Protein AF-A0A382YU43-F1 (afdb_monomer_lite)

pLDDT: mean 90.61, std 9.4, range [49.5, 97.94]

InterPro domains:
  IPR000565 DNA topoisomerase, type IIA, subunit B [PR01159] (33-46)
  IPR000565 DNA topoisomerase, type IIA, subunit B [PR01159] (80-98)
  IPR000565 DNA topoisomerase, type IIA, subunit B [PR01159] (149-165)
  IPR000565 DNA topoisomerase, type IIA, subunit B [PR01159] (197-211)
  IPR000565 DNA topoisomerase, type IIA, subunit B [PR01159] (211-231)
  IPR001241 DNA topoisomerase, type IIA [SM00433] (1-261)
  IPR013506 DNA topoisomerase, type IIA, subunit B, domain 2 [PF00204] (58-225)
  IPR014721 Small ribosomal subunit protein uS5 domain 2-type fold, subgroup [G3DSA:3.30.230.10] (59-228)
  IPR020568 Ribosomal protein uS5 domain 2-type superfamily [SSF54211] (58-223)
  IPR036890 Histidine kinase/HSP90-like ATPase superfamily [G3DSA:3.30.565.10] (1-58)
  IPR036890 Histidine kinase/HSP90-like ATPase superfamily [SSF55874] (1-55)

Sequence (261 aa):
RGTTIYFKPDPEIFGSTKFDTKRIRETLEARAYLHRGLKIIYRDRVKGVTDTFQFDAGIKAYLEKLVKERGFKPTHDFMFYQECEEEPRMEVALQWTDEPGEYIRSYVNGVYTRDGGTHEQGLRTGVVRAVRNYIDIHELQPRGVSLTPDDLREGLSAVLSVYHLDPQFQGQTKEKLNNPEVSSHVASSVGANLELYFNSNPTTAKAVVARAILASKARRASRDAVLQVKRKTAVSHRLNLPGKLADCESTRPAKSELFIV

Radius of gyration: 23.26 Å; chains: 1; bounding box: 50×48×73 Å

Foldseek 3Di:
DDDDDDDFDDVVVDVDRDDDPVVVVVLQQLLLLQDAQDWDWDADPVVRDIDIHHDNNHCQVVLVVVCVVVPWAFLDDDWDWDWDPPPQTKTKTKTFTPAQAAAEFEEEPSHTQQVEELLVLLQLLLQLLLLVVVCVVVVVDDPPFDFDSRLLRGRMGMYMYTYHPDWDADDPSRNYTYPNVNSNVNSVVSNVVSNVVCVVPVVRSVSSVVSSSVSRVVVVVVVVVVVVVVVVCPPDPDPDPDPPDDDDPDPDPVPDDDDDD

Organism: NCBI:txid408172

Secondary structure (DSSP, 8-state):
----------TTT-S-----HHHHHHHHHHHHHHSTT--EEEEETTTTEEEEE--TTHHHHHHHHHHHHHTPPBSSSPPEEEEE-SSSPEEEEEEEBS-SS-EEEEEETTEE-TT-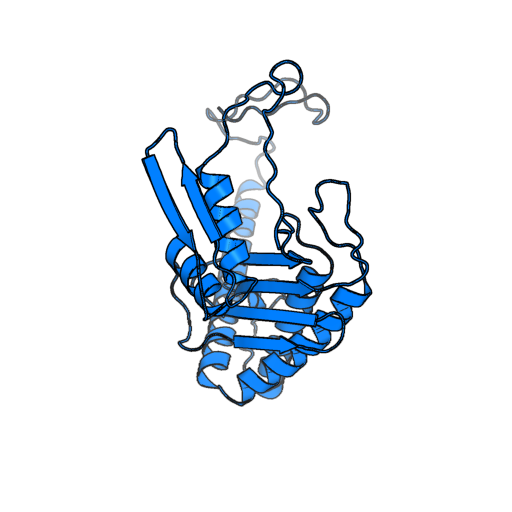BHHHHHHHHHHHHHHHHHHHHTT-PPTT----HHHHHTTEEEEEEE--SS--EETTTT-EE--HHHHHHHHHHHHHHHHHHHHH-HHHHHHHHHHHHHHHHHHHHHHHHHHHHHHHHTT-SS---TTT----S---GGG------

Structure (mmCIF, N/CA/C/O backbone):
data_AF-A0A382YU43-F1
#
_entry.id   AF-A0A382YU43-F1
#
loop_
_atom_site.group_PDB
_atom_site.id
_atom_site.type_symbol
_atom_site.label_atom_id
_atom_site.label_alt_id
_atom_site.label_comp_id
_atom_site.label_asym_id
_atom_site.label_entity_id
_atom_site.label_seq_id
_atom_site.pdbx_PDB_ins_code
_atom_site.Cartn_x
_atom_site.Cartn_y
_atom_site.Cartn_z
_atom_site.occupancy
_atom_site.B_iso_or_equiv
_atom_site.auth_seq_id
_atom_site.auth_comp_id
_atom_site.auth_asym_id
_atom_site.auth_atom_id
_atom_site.pdbx_PDB_model_num
ATOM 1 N N . ARG A 1 1 ? -3.796 -4.994 34.175 1.00 80.00 1 ARG A N 1
ATOM 2 C CA . ARG A 1 1 ? -4.455 -3.667 34.308 1.00 80.00 1 ARG A CA 1
ATOM 3 C C . ARG A 1 1 ? -4.906 -3.232 32.919 1.00 80.00 1 ARG A C 1
ATOM 5 O O . ARG A 1 1 ? -4.234 -3.596 31.966 1.00 80.00 1 ARG A O 1
ATOM 12 N N . GLY A 1 2 ? -6.024 -2.524 32.795 1.00 93.50 2 GLY A N 1
ATOM 13 C CA . GLY A 1 2 ? -6.562 -2.078 31.508 1.00 93.50 2 GLY A CA 1
ATOM 14 C C . GLY A 1 2 ? -7.563 -0.944 31.702 1.00 93.50 2 GLY A C 1
ATOM 15 O O . GLY A 1 2 ? -7.913 -0.629 32.839 1.00 93.50 2 GLY A O 1
ATOM 16 N N . THR A 1 3 ? -8.018 -0.359 30.598 1.00 96.25 3 THR A N 1
ATOM 17 C CA . THR A 1 3 ? -8.922 0.797 30.592 1.00 96.25 3 THR A CA 1
ATOM 18 C C . THR A 1 3 ? -10.157 0.467 29.770 1.00 96.25 3 THR A C 1
ATOM 20 O O . THR A 1 3 ? -10.055 -0.157 28.716 1.00 96.25 3 THR A O 1
ATOM 23 N N . THR A 1 4 ? -11.326 0.891 30.245 1.00 96.06 4 THR A N 1
ATOM 24 C CA . THR A 1 4 ? -12.580 0.807 29.490 1.00 96.06 4 THR A CA 1
ATOM 25 C C . THR A 1 4 ? -13.080 2.214 29.222 1.00 96.06 4 THR A C 1
ATOM 27 O O . THR A 1 4 ? -13.122 3.035 30.134 1.00 96.06 4 THR A O 1
ATOM 30 N N . ILE A 1 5 ? -13.452 2.486 27.973 1.00 96.81 5 ILE A N 1
ATOM 31 C CA . ILE A 1 5 ? -14.004 3.771 27.544 1.00 96.81 5 ILE A CA 1
ATOM 32 C C . ILE A 1 5 ? -15.362 3.503 26.906 1.00 96.81 5 ILE A C 1
ATOM 34 O O . ILE A 1 5 ? -15.507 2.587 26.096 1.00 96.81 5 ILE A O 1
ATOM 38 N N . TYR A 1 6 ? -16.349 4.312 27.274 1.00 96.06 6 TYR A N 1
ATOM 39 C CA . TYR A 1 6 ? -17.681 4.308 26.689 1.00 96.06 6 TYR A CA 1
ATOM 40 C C . TYR A 1 6 ? -18.057 5.737 26.307 1.00 96.06 6 TYR A C 1
ATOM 42 O O . TYR A 1 6 ? -17.819 6.663 27.080 1.00 96.06 6 TYR A O 1
ATOM 50 N N . PHE A 1 7 ? -18.647 5.914 25.127 1.00 96.31 7 PHE A N 1
ATOM 51 C CA . PHE A 1 7 ? -19.156 7.203 24.677 1.00 96.31 7 PHE A CA 1
ATOM 52 C C . PHE A 1 7 ? -20.394 7.015 23.798 1.00 96.31 7 PHE A C 1
ATOM 54 O O . PHE A 1 7 ? -20.597 5.954 23.202 1.00 96.31 7 PHE A O 1
ATOM 61 N N . LYS A 1 8 ? -21.204 8.069 23.702 1.00 94.94 8 LYS A N 1
ATOM 62 C CA . LYS A 1 8 ? -22.337 8.173 22.783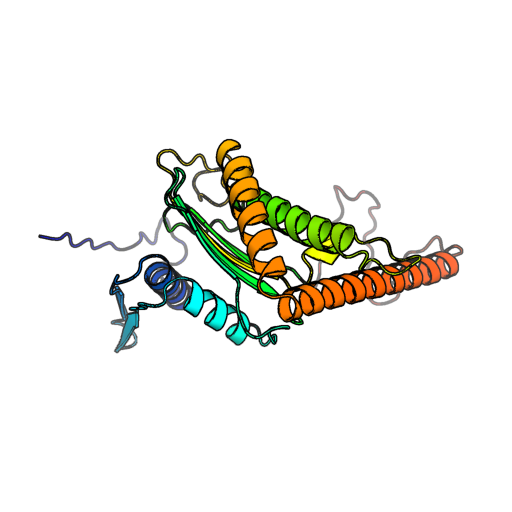 1.00 94.94 8 LYS A CA 1
ATOM 63 C C . LYS A 1 8 ? -22.169 9.467 21.976 1.00 94.94 8 LYS A C 1
ATOM 65 O O . LYS A 1 8 ? -21.960 10.502 22.603 1.00 94.94 8 LYS A O 1
ATOM 70 N N . PRO A 1 9 ? -22.212 9.426 20.632 1.00 95.19 9 PRO A N 1
ATOM 71 C CA . PRO A 1 9 ? -22.089 10.631 19.817 1.00 95.19 9 PRO A CA 1
ATOM 72 C C . PRO A 1 9 ? -23.297 11.555 20.020 1.00 95.19 9 PRO A C 1
ATOM 74 O O . PRO A 1 9 ? -24.425 11.081 20.179 1.00 95.19 9 PRO A O 1
ATOM 77 N N . ASP A 1 10 ? -23.039 12.861 20.006 1.00 95.75 10 ASP A N 1
ATOM 78 C CA . ASP A 1 10 ? -24.044 13.910 20.172 1.00 95.75 10 ASP A CA 1
ATOM 79 C C . ASP A 1 10 ? -24.840 14.126 18.864 1.00 95.75 10 ASP A C 1
ATOM 81 O O . ASP A 1 10 ? -24.233 14.466 17.844 1.00 95.75 10 ASP A O 1
ATOM 85 N N . PRO A 1 11 ? -26.171 13.917 18.848 1.00 94.88 11 PRO A N 1
ATOM 86 C CA . PRO A 1 11 ? -26.989 14.110 17.652 1.00 94.88 11 PRO A CA 1
ATOM 87 C C . PRO A 1 11 ? -27.114 15.573 17.201 1.00 94.88 11 PRO A C 1
ATOM 89 O O . PRO A 1 11 ? -27.496 15.800 16.056 1.00 94.88 11 PRO A O 1
ATOM 92 N N . GLU A 1 12 ? -26.809 16.556 18.053 1.00 95.69 12 GLU A N 1
ATOM 93 C CA . GLU A 1 12 ? -26.817 17.974 17.663 1.00 95.69 12 GLU A CA 1
ATOM 94 C C . GLU A 1 12 ? -25.582 18.33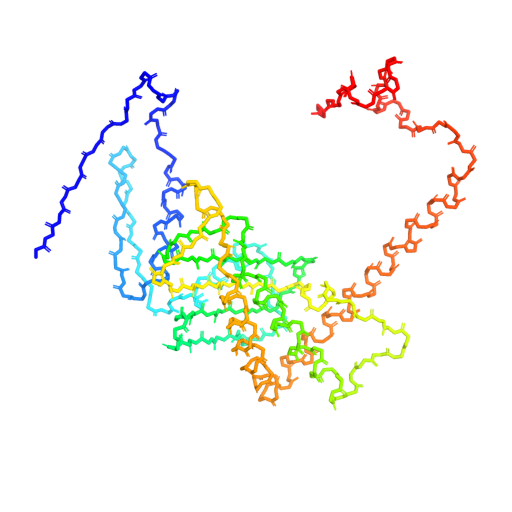2 16.828 1.00 95.69 12 GLU A C 1
ATOM 96 O O . GLU A 1 12 ? -25.648 19.169 15.930 1.00 95.69 12 GLU A O 1
ATOM 101 N N . ILE A 1 13 ? -24.459 17.654 17.085 1.00 95.44 13 ILE A N 1
ATOM 102 C CA . ILE A 1 13 ? -23.196 17.846 16.360 1.00 95.44 13 ILE A CA 1
ATOM 103 C C . ILE A 1 13 ? -23.138 16.948 15.117 1.00 95.44 13 ILE A C 1
ATOM 105 O O . ILE A 1 13 ? -22.680 17.371 14.054 1.00 95.44 13 ILE A O 1
ATOM 109 N N . PHE A 1 14 ? -23.572 15.690 15.237 1.00 93.50 14 PHE A N 1
ATOM 110 C CA . PHE A 1 14 ? -23.481 14.695 14.170 1.00 93.50 14 PHE A CA 1
ATOM 111 C C . PHE A 1 14 ? -24.837 14.458 13.501 1.00 93.50 14 PHE A C 1
ATOM 113 O O . PHE A 1 14 ? -25.750 13.919 14.119 1.00 93.50 14 PHE A O 1
ATOM 120 N N . GLY A 1 15 ? -24.931 14.716 12.190 1.00 88.94 15 GLY A N 1
ATOM 121 C CA . GLY A 1 15 ? -26.162 14.462 11.422 1.00 88.94 15 GLY A CA 1
ATOM 122 C C . GLY A 1 15 ? -26.630 12.997 11.430 1.00 88.94 15 GLY A C 1
ATOM 123 O O . GLY A 1 15 ? -27.820 12.721 11.309 1.00 88.94 15 GLY A O 1
ATOM 124 N N . SER A 1 16 ? -25.713 12.039 11.612 1.00 90.12 16 SER A N 1
ATOM 125 C CA . SER A 1 16 ? -26.049 10.642 11.891 1.00 90.12 16 SER A CA 1
ATOM 126 C C . SER A 1 16 ? -25.194 10.101 13.028 1.00 90.12 16 SER A C 1
ATOM 128 O O . SER A 1 16 ? -23.970 10.191 12.998 1.00 90.12 16 SER A O 1
ATOM 130 N N . THR A 1 17 ? -25.842 9.473 14.005 1.00 91.81 17 THR A N 1
ATOM 131 C CA . THR A 1 17 ? -25.193 8.784 15.132 1.00 91.81 17 THR A CA 1
ATOM 132 C C . THR A 1 17 ? -25.018 7.283 14.884 1.00 91.81 17 THR A C 1
ATOM 134 O O . THR A 1 17 ? -24.568 6.548 15.765 1.00 91.81 17 THR A O 1
ATOM 137 N N . LYS A 1 18 ? -25.372 6.800 13.683 1.00 91.31 18 LYS A N 1
ATOM 138 C CA . LYS A 1 18 ? -25.191 5.399 13.294 1.00 91.31 18 LYS A CA 1
ATOM 139 C C . LYS A 1 18 ? -23.737 5.149 12.915 1.00 91.31 18 LYS A C 1
ATOM 141 O O . LYS A 1 18 ? -23.198 5.774 12.008 1.00 91.31 18 LYS A O 1
ATOM 146 N N . PHE A 1 19 ? -23.122 4.183 13.584 1.00 92.44 19 PHE A N 1
ATOM 147 C CA . PHE A 1 19 ? -21.768 3.753 13.267 1.00 92.44 19 PHE A CA 1
ATOM 148 C C . PHE A 1 19 ? -21.729 2.901 11.996 1.00 92.44 19 PHE A C 1
ATOM 150 O O . PHE A 1 19 ? -22.512 1.961 11.837 1.00 92.44 19 PHE A O 1
ATOM 157 N N . ASP A 1 20 ? -20.760 3.177 11.125 1.00 92.44 20 ASP A N 1
ATOM 158 C CA . ASP A 1 20 ? -20.450 2.309 9.992 1.00 92.44 20 ASP A CA 1
ATOM 159 C C . ASP A 1 20 ? -19.707 1.056 10.480 1.00 92.44 20 ASP A C 1
ATOM 161 O O . ASP A 1 20 ? -18.488 1.044 10.680 1.00 92.44 20 ASP A O 1
ATOM 165 N N . THR A 1 21 ? -20.468 -0.023 10.673 1.00 92.81 21 THR A N 1
ATOM 166 C CA . THR A 1 21 ? -19.932 -1.305 11.145 1.00 92.81 21 THR A CA 1
ATOM 167 C C . THR A 1 21 ? -18.894 -1.900 10.197 1.00 92.81 21 THR A C 1
ATOM 169 O O . THR A 1 21 ? -17.971 -2.566 10.662 1.00 92.81 21 THR A O 1
ATOM 172 N N . LYS A 1 22 ? -19.004 -1.647 8.884 1.00 92.44 22 LYS A N 1
ATOM 173 C CA . LYS A 1 22 ? -18.060 -2.177 7.895 1.00 92.44 22 LYS A CA 1
ATOM 174 C C . LYS A 1 22 ? -16.710 -1.483 8.058 1.00 92.44 22 LYS A C 1
ATOM 176 O O . LYS A 1 22 ? -15.709 -2.158 8.283 1.00 92.44 22 LYS A O 1
ATOM 181 N N . ARG A 1 23 ? -16.707 -0.147 8.082 1.00 91.94 23 ARG A N 1
ATOM 182 C CA . ARG A 1 23 ? -15.483 0.648 8.273 1.00 91.94 23 ARG A CA 1
ATOM 183 C C . ARG A 1 23 ? -14.785 0.344 9.598 1.00 91.94 23 ARG A C 1
ATOM 185 O O . ARG A 1 23 ? -13.555 0.272 9.643 1.00 91.94 23 ARG A O 1
ATOM 192 N N . ILE A 1 24 ? -15.549 0.153 10.678 1.00 94.12 24 ILE A N 1
ATOM 193 C CA . ILE A 1 24 ? -14.980 -0.217 11.982 1.00 94.12 24 ILE A CA 1
ATOM 194 C C . ILE A 1 24 ? -14.289 -1.577 11.890 1.00 94.12 24 ILE A C 1
ATOM 196 O O . ILE A 1 24 ? -13.133 -1.688 12.289 1.00 94.12 24 ILE A O 1
ATOM 200 N N . ARG A 1 25 ? -14.963 -2.593 11.339 1.00 94.38 25 ARG A N 1
ATOM 201 C CA . ARG A 1 25 ? -14.399 -3.942 11.196 1.00 94.38 25 ARG A CA 1
ATOM 202 C C . ARG A 1 25 ? -13.130 -3.938 10.354 1.00 94.38 25 ARG A C 1
ATOM 204 O O . ARG A 1 25 ? -12.129 -4.471 10.809 1.00 94.38 25 ARG A O 1
ATOM 211 N N . GLU A 1 26 ? -13.145 -3.271 9.202 1.00 92.94 26 GLU A N 1
ATOM 212 C CA . GLU A 1 26 ? -11.972 -3.141 8.326 1.00 92.94 26 GLU A CA 1
ATOM 213 C C . GLU A 1 26 ? -10.793 -2.467 9.046 1.00 92.94 26 GLU A C 1
ATOM 215 O O . GLU A 1 26 ? -9.655 -2.918 8.943 1.00 92.94 26 GLU A O 1
ATOM 220 N N . THR A 1 27 ? -11.059 -1.418 9.834 1.00 93.25 27 THR A N 1
ATOM 221 C CA . THR A 1 27 ? -10.013 -0.714 10.596 1.00 93.25 27 THR A CA 1
ATOM 222 C C . THR A 1 27 ? -9.435 -1.588 11.712 1.00 93.25 27 THR A C 1
ATOM 224 O O . THR A 1 27 ? -8.224 -1.592 11.933 1.00 93.25 27 THR A O 1
ATOM 227 N N . LEU A 1 28 ? -10.287 -2.318 12.437 1.00 95.06 28 LEU A N 1
ATOM 228 C CA . LEU A 1 28 ? -9.859 -3.226 13.502 1.00 95.06 28 LEU A CA 1
ATOM 229 C C . LEU A 1 28 ? -9.072 -4.411 12.941 1.00 95.06 28 LEU A C 1
ATOM 231 O O . LEU A 1 28 ? -8.026 -4.756 13.481 1.00 95.06 28 LEU A O 1
ATOM 235 N N . GLU A 1 29 ? -9.538 -4.991 11.841 1.00 94.69 29 GLU A N 1
ATOM 236 C CA . GLU A 1 29 ? -8.862 -6.088 11.160 1.00 94.69 29 GLU A CA 1
ATOM 237 C C . GLU A 1 29 ? -7.475 -5.660 10.657 1.00 94.69 29 GLU A C 1
ATOM 239 O O . GLU A 1 29 ? -6.484 -6.320 10.966 1.00 94.69 29 GLU A O 1
ATOM 244 N N . ALA A 1 30 ? -7.376 -4.512 9.974 1.00 93.62 30 ALA A N 1
ATOM 245 C CA . ALA A 1 30 ? -6.095 -3.966 9.523 1.00 93.62 30 ALA A CA 1
ATOM 246 C C . ALA A 1 30 ? -5.112 -3.773 10.690 1.00 93.62 30 ALA A C 1
ATOM 248 O O . ALA A 1 30 ? -3.947 -4.148 10.588 1.00 93.62 30 ALA A O 1
ATOM 249 N N . ARG A 1 31 ? -5.574 -3.255 11.837 1.00 94.38 31 ARG A N 1
ATOM 250 C CA . ARG A 1 31 ? -4.732 -3.104 13.038 1.00 94.38 31 ARG A CA 1
ATOM 251 C C . ARG A 1 31 ? -4.245 -4.437 13.601 1.00 94.38 31 ARG A C 1
ATOM 253 O O . ARG A 1 31 ? -3.112 -4.499 14.064 1.00 94.38 31 ARG A O 1
ATOM 260 N N . ALA A 1 32 ? -5.067 -5.484 13.560 1.00 94.75 32 ALA A N 1
ATOM 261 C CA . ALA A 1 32 ? -4.645 -6.814 13.995 1.00 94.75 32 ALA A CA 1
ATOM 262 C C . ALA A 1 32 ? -3.542 -7.390 13.087 1.00 94.75 32 ALA A C 1
ATOM 264 O O . ALA A 1 32 ? -2.646 -8.062 13.583 1.00 94.75 32 ALA A O 1
ATOM 265 N N . TYR A 1 33 ? -3.559 -7.085 11.783 1.00 94.94 33 TYR A N 1
ATOM 266 C CA . TYR A 1 33 ? -2.467 -7.452 10.874 1.00 94.94 33 TYR A CA 1
ATOM 267 C C . TYR A 1 33 ? -1.182 -6.640 11.106 1.00 94.94 33 TYR A C 1
ATOM 269 O O . TYR A 1 33 ? -0.089 -7.189 11.003 1.00 94.94 33 TYR A O 1
ATOM 277 N N . LEU A 1 34 ? -1.298 -5.344 11.415 1.00 93.38 34 LEU A N 1
ATOM 278 C CA . LEU A 1 34 ? -0.149 -4.450 11.646 1.00 93.38 34 LEU A CA 1
ATOM 279 C C . LEU A 1 34 ? 0.567 -4.702 12.981 1.00 93.38 34 LEU A C 1
ATOM 281 O O . LEU A 1 34 ? 1.687 -4.238 13.181 1.00 93.38 34 LEU A O 1
ATOM 285 N N . HIS A 1 35 ? -0.084 -5.389 13.919 1.00 91.12 35 HIS A N 1
ATOM 286 C CA . HIS A 1 35 ? 0.456 -5.674 15.244 1.00 91.12 35 HIS A CA 1
ATOM 287 C C . HIS A 1 35 ? 0.368 -7.173 15.525 1.00 91.12 35 HIS A C 1
ATOM 289 O O . HIS A 1 35 ? -0.625 -7.659 16.067 1.00 91.12 35 HIS A O 1
ATOM 295 N N . ARG A 1 36 ? 1.424 -7.911 15.164 1.00 88.75 36 ARG A N 1
ATOM 296 C CA . ARG A 1 36 ? 1.500 -9.366 15.370 1.00 88.75 36 ARG A CA 1
ATOM 297 C C . ARG A 1 36 ? 1.199 -9.734 16.824 1.00 88.75 36 ARG A C 1
ATOM 299 O O . ARG A 1 36 ? 1.731 -9.125 17.751 1.00 88.75 36 ARG A O 1
ATOM 306 N N . GLY A 1 37 ? 0.330 -10.725 17.015 1.00 86.81 37 GLY A N 1
ATOM 307 C CA . GLY A 1 37 ? -0.111 -11.184 18.335 1.00 86.81 37 GLY A CA 1
ATOM 308 C C . GLY A 1 37 ? -1.198 -10.327 19.001 1.00 86.81 37 GLY A C 1
ATOM 309 O O . GLY A 1 37 ? -1.713 -10.716 20.052 1.00 86.81 37 GLY A O 1
ATOM 310 N N . LEU A 1 38 ? -1.607 -9.196 18.411 1.00 92.75 38 LEU A N 1
ATOM 311 C CA . LEU A 1 38 ? -2.720 -8.402 18.930 1.00 92.75 38 LEU A CA 1
ATOM 312 C C . LEU A 1 38 ? -4.055 -9.091 18.625 1.00 92.75 38 LEU A C 1
ATOM 314 O O . LEU A 1 38 ? -4.461 -9.226 17.472 1.00 92.75 38 LEU A O 1
ATOM 318 N N . LYS A 1 39 ? -4.776 -9.473 19.681 1.00 95.31 39 LYS A N 1
ATOM 319 C CA . LYS A 1 39 ? -6.143 -9.987 19.581 1.00 95.31 39 LYS A CA 1
ATOM 320 C C . LYS A 1 39 ? -7.153 -8.858 19.753 1.00 95.31 39 LYS A C 1
ATOM 322 O O . LYS A 1 39 ? -7.252 -8.267 20.829 1.00 95.31 39 LYS A O 1
ATOM 327 N N . ILE A 1 40 ? -7.954 -8.608 18.722 1.00 96.12 40 ILE A N 1
ATOM 328 C CA . ILE A 1 40 ? -9.035 -7.619 18.745 1.00 96.12 40 ILE A CA 1
ATOM 329 C C . ILE A 1 40 ? -10.376 -8.340 18.644 1.00 96.12 40 ILE A C 1
ATOM 331 O O . ILE A 1 40 ? -10.591 -9.140 17.739 1.00 96.12 40 ILE A O 1
ATOM 335 N N . ILE A 1 41 ? -11.296 -8.041 19.562 1.00 96.81 41 ILE A N 1
ATOM 336 C CA . ILE A 1 41 ? -12.653 -8.599 19.556 1.00 96.81 41 ILE A CA 1
ATOM 337 C C . ILE A 1 41 ? -13.638 -7.471 19.250 1.00 96.81 41 ILE A C 1
ATOM 339 O O . ILE A 1 41 ? -13.796 -6.546 20.049 1.00 96.81 41 ILE A O 1
ATOM 343 N N . TYR A 1 42 ? -14.316 -7.558 18.110 1.00 96.69 42 TYR A N 1
ATOM 344 C CA . TYR A 1 42 ? -15.418 -6.672 17.746 1.00 96.69 42 TYR A CA 1
ATOM 345 C C . TYR A 1 42 ? -16.747 -7.323 18.136 1.00 96.69 42 TYR A C 1
ATOM 347 O O . TYR A 1 42 ? -16.982 -8.488 17.827 1.00 96.69 42 TYR A O 1
ATOM 355 N N . ARG A 1 43 ? -17.620 -6.583 18.828 1.00 96.25 43 ARG A N 1
ATOM 356 C CA . ARG A 1 43 ? -18.959 -7.051 19.223 1.00 96.25 43 ARG A CA 1
ATOM 357 C C . ARG A 1 43 ? -20.011 -6.025 18.827 1.00 96.25 43 ARG A C 1
ATOM 359 O O . ARG A 1 43 ? -20.111 -4.973 19.460 1.00 96.25 43 ARG A O 1
ATOM 366 N N . ASP A 1 44 ? -20.820 -6.356 17.829 1.00 94.62 44 ASP A N 1
ATOM 367 C CA . ASP A 1 44 ? -22.027 -5.612 17.479 1.00 94.62 44 ASP A CA 1
ATOM 368 C C . ASP A 1 44 ? -23.217 -6.185 18.259 1.00 94.62 44 ASP A C 1
ATOM 370 O O . ASP A 1 44 ? -23.755 -7.243 17.931 1.00 94.62 44 ASP A O 1
ATOM 374 N N . ARG A 1 45 ? -23.639 -5.471 19.308 1.00 92.12 45 ARG A N 1
ATOM 375 C CA . ARG A 1 45 ? -24.777 -5.882 20.147 1.00 92.12 45 ARG A CA 1
ATOM 376 C C . ARG A 1 45 ? -26.131 -5.719 19.454 1.00 92.12 45 ARG A C 1
ATOM 378 O O . ARG A 1 45 ? -27.080 -6.363 19.879 1.00 92.12 45 ARG A O 1
ATOM 385 N N . VAL A 1 46 ? -26.229 -4.878 18.423 1.00 89.62 46 VAL A N 1
ATOM 386 C CA . VAL A 1 46 ? -27.486 -4.641 17.696 1.00 89.62 46 VAL A CA 1
ATOM 387 C C . VAL A 1 46 ? -27.763 -5.802 16.749 1.00 89.62 46 VAL A C 1
ATOM 389 O O . VAL A 1 46 ? -28.891 -6.275 16.668 1.00 89.62 46 VAL A O 1
ATOM 392 N N . LYS A 1 47 ? -26.725 -6.282 16.055 1.00 90.50 47 LYS A N 1
ATOM 393 C CA . LYS A 1 47 ? -26.830 -7.419 15.125 1.00 90.50 47 LYS A CA 1
ATOM 394 C C . LYS A 1 47 ? -26.536 -8.776 15.770 1.00 90.50 47 LYS A C 1
ATOM 396 O O . LYS A 1 47 ? -26.716 -9.797 15.119 1.00 90.50 47 LYS A O 1
ATOM 401 N N . GLY A 1 48 ? -26.043 -8.796 17.011 1.00 92.31 48 GLY A N 1
ATOM 402 C CA . GLY A 1 48 ? -25.614 -10.021 17.691 1.00 92.31 48 GLY A CA 1
ATOM 403 C C . GLY A 1 48 ? -24.356 -10.655 17.085 1.00 92.31 48 GLY A C 1
ATOM 404 O O . GLY A 1 48 ? -24.122 -11.846 17.267 1.00 92.31 48 GLY A O 1
ATOM 405 N N . VAL A 1 49 ? -23.547 -9.881 16.356 1.00 93.62 49 VAL A N 1
ATOM 406 C CA . VAL A 1 49 ? -22.361 -10.378 15.644 1.00 93.62 49 VAL A CA 1
ATOM 407 C C . VAL A 1 49 ? -21.112 -10.154 16.491 1.00 93.62 49 VAL A C 1
ATOM 409 O O . VAL A 1 49 ? -20.909 -9.075 17.048 1.00 93.62 49 VAL A O 1
ATOM 412 N N . THR A 1 50 ? -20.262 -11.175 16.585 1.00 95.62 50 THR A N 1
ATOM 413 C CA . THR A 1 50 ? -18.951 -11.090 17.239 1.00 95.62 50 THR A CA 1
ATOM 414 C C . THR A 1 50 ? -17.873 -11.594 16.297 1.00 95.62 50 THR A C 1
ATOM 416 O O . THR A 1 50 ? -17.964 -12.714 15.807 1.00 95.62 50 THR A O 1
ATOM 419 N N . ASP A 1 51 ? -16.828 -10.795 16.111 1.00 95.25 51 ASP A N 1
ATOM 420 C CA . ASP A 1 51 ? -15.663 -11.144 15.305 1.00 95.25 51 ASP A CA 1
ATOM 421 C C . ASP A 1 51 ? -14.405 -11.058 16.154 1.00 95.25 51 ASP A C 1
ATOM 423 O O . ASP A 1 51 ? -14.269 -10.190 17.019 1.00 95.25 51 ASP A O 1
ATOM 427 N N . THR A 1 52 ? -13.478 -11.973 15.906 1.00 96.50 52 THR A N 1
ATOM 428 C CA . THR A 1 52 ? -12.170 -11.990 16.555 1.00 96.50 52 THR A CA 1
ATOM 429 C C . THR A 1 52 ? -11.105 -11.914 15.475 1.00 96.50 52 THR A C 1
ATOM 431 O O . THR A 1 52 ? -11.057 -12.770 14.599 1.00 96.50 52 THR A O 1
ATOM 434 N N . PHE A 1 53 ? -10.260 -10.893 15.556 1.00 95.75 53 PHE A N 1
ATOM 435 C CA . PHE A 1 53 ? -9.133 -10.672 14.660 1.00 95.75 53 PHE A CA 1
ATOM 436 C C . PHE A 1 53 ? -7.838 -10.948 15.422 1.00 95.75 53 PHE A C 1
ATOM 438 O O . PHE A 1 53 ? -7.587 -10.329 16.459 1.00 95.75 53 PHE A O 1
ATOM 445 N N . GLN A 1 54 ? -7.044 -11.892 14.928 1.00 94.38 54 GLN A N 1
ATOM 446 C CA . GLN A 1 54 ? -5.718 -12.219 15.442 1.00 94.38 54 GLN A CA 1
ATOM 447 C C . GLN A 1 54 ? -4.932 -12.869 14.305 1.00 94.38 54 GLN A C 1
ATOM 449 O O . GLN A 1 54 ? -5.364 -13.890 13.771 1.00 94.38 54 GLN A O 1
ATOM 454 N N . PHE A 1 55 ? -3.809 -12.264 13.922 1.00 93.12 55 PHE A N 1
ATOM 455 C CA . PHE A 1 55 ? -3.035 -12.699 12.763 1.00 93.12 55 PHE A CA 1
ATOM 456 C C . PHE A 1 55 ? -1.543 -12.737 13.095 1.00 93.12 55 PHE A C 1
ATOM 458 O O . PHE A 1 55 ? -0.911 -11.701 13.297 1.00 93.12 55 PHE A O 1
ATOM 465 N N . ASP A 1 56 ? -0.971 -13.939 13.125 1.00 90.31 56 ASP A N 1
ATOM 466 C CA . ASP A 1 56 ? 0.441 -14.131 13.484 1.00 90.31 56 ASP A CA 1
ATOM 467 C C . ASP A 1 56 ? 1.384 -13.855 12.302 1.00 90.31 56 ASP A C 1
ATOM 469 O O . ASP A 1 56 ? 2.504 -13.385 12.486 1.00 90.31 56 ASP A O 1
ATOM 473 N N . ALA A 1 57 ? 0.905 -14.064 11.071 1.00 90.56 57 ALA A N 1
ATOM 474 C CA . ALA A 1 57 ? 1.654 -13.804 9.838 1.00 90.56 57 ALA A CA 1
ATOM 475 C C . ALA A 1 57 ? 1.785 -12.304 9.483 1.00 90.56 57 ALA A C 1
ATOM 477 O O . ALA A 1 57 ? 2.455 -11.957 8.507 1.00 90.56 57 ALA A O 1
ATOM 478 N N . GLY A 1 58 ? 1.161 -11.412 10.263 1.00 93.12 58 GLY A N 1
ATOM 479 C CA . GLY A 1 58 ? 1.277 -9.960 10.120 1.00 93.12 58 GLY A CA 1
ATOM 480 C C . GLY A 1 58 ? 0.887 -9.433 8.735 1.00 93.12 58 GLY A C 1
ATOM 481 O O . GLY A 1 58 ? -0.048 -9.928 8.099 1.00 93.12 58 GLY A O 1
ATOM 482 N N . ILE A 1 59 ? 1.628 -8.441 8.235 1.00 94.94 59 ILE A N 1
ATOM 483 C CA . ILE A 1 59 ? 1.291 -7.761 6.976 1.00 94.94 59 ILE A CA 1
ATOM 484 C C . ILE A 1 59 ? 1.422 -8.645 5.724 1.00 94.94 59 ILE A C 1
ATOM 486 O O . ILE A 1 59 ? 0.848 -8.299 4.694 1.00 94.94 59 ILE A O 1
ATOM 490 N N . LYS A 1 60 ? 2.119 -9.791 5.797 1.00 94.50 60 LYS A N 1
ATOM 491 C CA . LYS A 1 60 ? 2.193 -10.761 4.687 1.00 94.50 60 LYS A CA 1
ATOM 492 C C . LYS A 1 60 ? 0.808 -11.313 4.357 1.00 94.50 60 LYS A C 1
ATOM 494 O O . LYS A 1 60 ? 0.330 -11.168 3.236 1.00 94.50 60 LYS A O 1
ATOM 499 N N . ALA A 1 61 ? 0.128 -11.850 5.372 1.00 94.31 61 ALA A N 1
ATOM 500 C CA . ALA A 1 61 ? -1.241 -12.344 5.234 1.00 94.31 61 ALA A CA 1
ATOM 501 C C . ALA A 1 61 ? -2.218 -11.215 4.878 1.00 94.31 61 ALA A C 1
ATOM 503 O O . ALA A 1 61 ? -3.198 -11.436 4.165 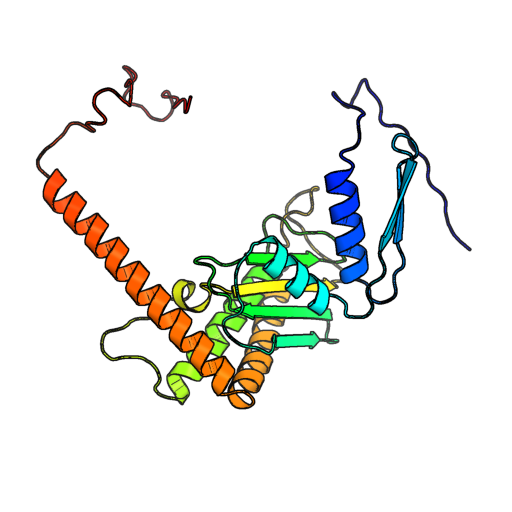1.00 94.31 61 ALA A O 1
ATOM 504 N N . TYR A 1 62 ? -1.934 -9.986 5.322 1.00 95.88 62 TYR A N 1
ATOM 505 C CA . TYR A 1 62 ? -2.747 -8.842 4.933 1.00 95.88 62 TYR A CA 1
ATOM 506 C C . TYR A 1 62 ? -2.641 -8.540 3.437 1.00 95.88 62 TYR A C 1
ATOM 508 O O . TYR A 1 62 ? -3.664 -8.340 2.785 1.00 95.88 62 TYR A O 1
ATOM 516 N N . LEU A 1 63 ? -1.428 -8.545 2.877 1.00 96.00 63 LEU A N 1
ATOM 517 C CA . LEU A 1 63 ? -1.227 -8.347 1.444 1.00 96.00 63 LEU A CA 1
ATOM 518 C C . LEU A 1 63 ? -1.925 -9.443 0.628 1.00 96.00 63 LEU A C 1
ATOM 520 O O . LEU A 1 63 ? -2.638 -9.118 -0.318 1.00 96.00 63 LEU A O 1
ATOM 524 N N . GLU A 1 64 ? -1.796 -10.714 1.020 1.00 94.25 64 GLU A N 1
ATOM 525 C CA . GLU A 1 64 ? -2.486 -11.835 0.357 1.00 94.25 64 GLU A CA 1
ATOM 526 C C . GLU A 1 64 ? -4.004 -11.643 0.340 1.00 94.25 64 GLU A C 1
ATOM 528 O O . GLU A 1 64 ? -4.650 -11.804 -0.700 1.00 94.25 64 GLU A O 1
ATOM 533 N N . LYS A 1 65 ? -4.578 -11.251 1.485 1.00 94.38 65 LYS A N 1
ATOM 534 C CA . LYS A 1 65 ? -6.003 -10.934 1.599 1.00 94.38 65 LYS A CA 1
ATOM 535 C C . LYS A 1 65 ? -6.388 -9.808 0.642 1.00 94.38 65 LYS A C 1
ATOM 537 O O . LYS A 1 65 ? -7.349 -9.961 -0.107 1.00 94.38 65 LYS A O 1
ATOM 542 N N . LEU A 1 66 ? -5.640 -8.705 0.650 1.00 94.06 66 LEU A N 1
ATOM 543 C CA . LEU A 1 66 ? -5.920 -7.536 -0.185 1.00 94.06 66 LEU A CA 1
ATOM 544 C C . LEU A 1 66 ? -5.838 -7.865 -1.680 1.00 94.06 66 LEU A C 1
ATOM 546 O O . LEU A 1 66 ? -6.703 -7.442 -2.441 1.00 94.06 66 LEU A O 1
ATOM 550 N N . VAL A 1 67 ? -4.839 -8.639 -2.106 1.00 93.88 67 VAL A N 1
ATOM 551 C CA . VAL A 1 67 ? -4.715 -9.087 -3.502 1.00 93.88 67 VAL A CA 1
ATOM 552 C C . VAL A 1 67 ? -5.907 -9.968 -3.887 1.00 93.88 67 VAL A C 1
ATOM 554 O O . VAL A 1 67 ? -6.537 -9.742 -4.922 1.00 93.88 67 VAL A O 1
ATOM 557 N N . LYS A 1 68 ? -6.288 -10.912 -3.016 1.00 93.19 68 LYS A N 1
ATOM 558 C CA . LYS A 1 68 ? -7.433 -11.806 -3.236 1.00 93.19 68 LYS A CA 1
ATOM 559 C C . LYS A 1 68 ? -8.767 -11.060 -3.306 1.00 93.19 68 LYS A C 1
ATOM 561 O O . LYS A 1 68 ? -9.567 -11.346 -4.192 1.00 93.19 68 LYS A O 1
ATOM 566 N N . GLU A 1 69 ? -9.010 -10.106 -2.407 1.00 93.19 69 GLU A N 1
ATOM 567 C CA . GLU A 1 69 ? -10.223 -9.272 -2.396 1.00 93.19 69 GLU A CA 1
ATOM 568 C C . GLU A 1 69 ? -10.372 -8.451 -3.679 1.00 93.19 69 GLU A C 1
ATOM 570 O O . GLU A 1 69 ? -11.489 -8.164 -4.107 1.00 93.19 69 GLU A O 1
ATOM 575 N N . ARG A 1 70 ? -9.251 -8.096 -4.311 1.00 92.44 70 ARG A N 1
ATOM 576 C CA . ARG A 1 70 ? -9.239 -7.324 -5.556 1.00 92.44 70 ARG A CA 1
ATOM 577 C C . ARG A 1 70 ? -9.322 -8.189 -6.812 1.00 92.44 70 ARG A C 1
ATOM 579 O O . ARG A 1 70 ? -9.553 -7.649 -7.887 1.00 92.44 70 ARG A O 1
ATOM 586 N N . GLY A 1 71 ? -9.206 -9.511 -6.678 1.00 92.56 71 GLY A N 1
ATOM 587 C CA . GLY A 1 71 ? -9.423 -10.466 -7.767 1.00 92.56 71 GLY A CA 1
ATOM 588 C C . GLY A 1 71 ? -8.283 -10.554 -8.785 1.00 92.56 71 GLY A C 1
ATOM 589 O O . GLY A 1 71 ? -8.477 -11.143 -9.847 1.00 92.56 71 GLY A O 1
ATOM 590 N N . PHE A 1 72 ? -7.114 -9.996 -8.468 1.00 92.75 72 PHE A N 1
ATOM 591 C CA . PHE A 1 72 ? -5.920 -10.048 -9.314 1.00 92.75 72 PHE A CA 1
ATOM 592 C C . PHE A 1 72 ? -5.015 -11.214 -8.914 1.00 92.75 72 PHE A C 1
ATOM 594 O O . PHE A 1 72 ? -5.014 -11.662 -7.764 1.00 92.75 72 PHE A O 1
ATOM 601 N N . LYS A 1 73 ? -4.247 -11.728 -9.873 1.00 92.56 73 LYS A N 1
ATOM 602 C CA . LYS A 1 73 ? -3.333 -12.854 -9.665 1.00 92.56 73 LYS A CA 1
ATOM 603 C C . LYS A 1 73 ? -1.900 -12.356 -9.509 1.00 92.56 73 LYS A C 1
ATOM 605 O O . LYS A 1 73 ? -1.457 -11.537 -10.318 1.00 92.56 73 LYS A O 1
ATOM 610 N N . PRO A 1 74 ? -1.142 -12.866 -8.525 1.00 94.31 74 PRO A N 1
ATOM 611 C CA . PRO A 1 74 ? 0.294 -12.652 -8.479 1.00 94.31 74 PRO A CA 1
ATOM 612 C C . PRO A 1 74 ? 0.987 -13.116 -9.762 1.00 94.31 74 PRO A C 1
ATOM 614 O O . PRO A 1 74 ? 0.640 -14.143 -10.341 1.00 94.31 74 PRO A O 1
ATOM 617 N N . THR A 1 75 ? 1.993 -12.360 -10.191 1.00 92.44 75 THR A N 1
ATOM 618 C CA . THR A 1 75 ? 2.837 -12.696 -11.354 1.00 92.44 75 THR A CA 1
ATOM 619 C C . THR A 1 75 ? 3.928 -13.714 -11.023 1.00 92.44 75 THR A C 1
ATOM 621 O O . THR A 1 75 ? 4.555 -14.258 -11.929 1.00 92.44 75 THR A O 1
ATOM 624 N N . HIS A 1 76 ? 4.178 -13.942 -9.735 1.00 92.25 76 HIS A N 1
ATOM 625 C CA . HIS A 1 76 ? 5.219 -14.808 -9.198 1.00 92.25 76 HIS A CA 1
ATOM 626 C C . HIS A 1 76 ? 4.830 -15.288 -7.793 1.00 92.25 76 HIS A C 1
ATOM 628 O O . HIS A 1 76 ? 4.058 -14.618 -7.102 1.00 92.25 76 HIS A O 1
ATOM 634 N N . ASP A 1 77 ? 5.391 -16.420 -7.368 1.00 86.06 77 ASP A N 1
ATOM 635 C CA . ASP A 1 77 ? 4.920 -17.155 -6.186 1.00 86.06 77 ASP A CA 1
ATOM 636 C C . ASP A 1 77 ? 5.264 -16.470 -4.856 1.00 86.06 77 ASP A C 1
ATOM 638 O O . ASP A 1 77 ? 4.421 -16.371 -3.966 1.00 86.06 77 ASP A O 1
ATOM 642 N N . PHE A 1 78 ? 6.494 -15.971 -4.713 1.00 88.75 78 PHE A N 1
ATOM 643 C CA . PHE A 1 78 ? 6.992 -15.454 -3.437 1.00 88.75 78 PHE A CA 1
ATOM 644 C C . PHE A 1 78 ? 6.900 -13.930 -3.360 1.00 88.75 78 PHE A C 1
ATOM 646 O O . PHE A 1 78 ? 7.528 -13.218 -4.144 1.00 88.75 78 PHE A O 1
ATOM 653 N N . MET A 1 79 ? 6.157 -13.415 -2.379 1.00 93.69 79 MET A N 1
ATOM 654 C CA . MET A 1 79 ? 6.152 -11.982 -2.082 1.00 93.69 79 MET A CA 1
ATOM 655 C C . MET A 1 79 ? 7.490 -11.540 -1.476 1.00 93.69 79 MET A C 1
ATOM 657 O O . MET A 1 79 ? 8.124 -12.282 -0.722 1.00 93.69 79 MET A O 1
ATOM 661 N N . PHE A 1 80 ? 7.883 -10.299 -1.746 1.00 96.62 80 PHE A N 1
ATOM 662 C CA . PHE A 1 80 ? 8.964 -9.664 -1.007 1.00 96.62 80 PHE A CA 1
ATOM 663 C C . PHE A 1 80 ? 8.451 -9.241 0.366 1.00 96.62 80 PHE A C 1
ATOM 665 O O . PHE A 1 80 ? 7.380 -8.642 0.486 1.00 96.62 80 PHE A O 1
ATOM 672 N N . TYR A 1 81 ? 9.237 -9.527 1.397 1.00 96.75 81 TYR A N 1
ATOM 673 C CA . TYR A 1 81 ? 8.972 -9.086 2.754 1.00 96.75 81 TYR A CA 1
ATOM 674 C C . TYR A 1 81 ? 10.260 -8.615 3.406 1.00 96.75 81 TYR A C 1
ATOM 676 O O . TYR A 1 81 ? 11.282 -9.297 3.326 1.00 96.75 81 TYR A O 1
ATOM 684 N N . GLN A 1 82 ? 10.171 -7.497 4.114 1.00 95.19 82 GLN A N 1
ATOM 685 C CA . GLN A 1 82 ? 11.278 -6.944 4.867 1.00 95.19 82 GLN A CA 1
ATOM 686 C C . GLN A 1 82 ? 10.778 -6.311 6.164 1.00 95.19 82 GLN A C 1
ATOM 688 O O . GLN A 1 82 ? 9.766 -5.611 6.190 1.00 95.19 82 GLN A O 1
ATOM 693 N N . GLU A 1 83 ? 11.550 -6.520 7.224 1.00 94.56 83 GLU A N 1
ATOM 694 C CA . GLU A 1 83 ? 11.449 -5.802 8.489 1.00 94.56 83 GLU A CA 1
ATOM 695 C C . GLU A 1 83 ? 12.761 -5.051 8.707 1.00 94.56 83 GLU A C 1
ATOM 697 O O . GLU A 1 83 ? 13.840 -5.612 8.522 1.00 94.56 83 GLU A O 1
ATOM 702 N N . CYS A 1 84 ? 12.669 -3.769 9.031 1.00 93.12 84 CYS A N 1
ATOM 703 C CA . CYS A 1 84 ? 13.808 -2.909 9.302 1.00 93.12 84 CYS A CA 1
ATOM 704 C C . CYS A 1 84 ? 13.649 -2.364 10.716 1.00 93.12 84 CYS A C 1
ATOM 706 O O . CYS A 1 84 ? 12.673 -1.670 10.996 1.00 93.12 84 CYS A O 1
ATOM 708 N N . GLU A 1 85 ? 14.581 -2.723 11.597 1.00 90.56 85 GLU A N 1
ATOM 709 C CA . GLU A 1 85 ? 14.590 -2.290 12.999 1.00 90.56 85 GLU A CA 1
ATOM 710 C C . GLU A 1 85 ? 15.298 -0.943 13.207 1.00 90.56 85 GLU A C 1
ATOM 712 O O . GLU A 1 85 ? 15.181 -0.357 14.279 1.00 90.56 85 GLU A O 1
ATOM 717 N N . GLU A 1 86 ? 16.009 -0.438 12.193 1.00 89.50 86 GLU A N 1
ATOM 718 C CA . GLU A 1 86 ? 16.612 0.896 12.228 1.00 89.50 86 GLU A CA 1
ATOM 719 C C . GLU A 1 86 ? 15.526 1.976 12.242 1.00 89.50 86 GLU A C 1
ATOM 721 O O . GLU A 1 86 ? 14.524 1.864 11.543 1.00 89.50 86 GLU A O 1
ATOM 726 N N . GLU A 1 87 ? 15.722 3.032 13.031 1.00 87.62 87 GLU A N 1
ATOM 727 C CA . GLU A 1 87 ? 14.756 4.126 13.142 1.00 87.62 87 GLU A CA 1
ATOM 728 C C . GLU A 1 87 ? 14.740 5.004 11.869 1.00 87.62 87 GLU A C 1
ATOM 730 O O . GLU A 1 87 ? 15.803 5.454 11.425 1.00 87.62 87 GLU A O 1
ATOM 735 N N . PRO A 1 88 ? 13.556 5.324 11.305 1.00 89.69 88 PRO A N 1
ATOM 736 C CA . PRO A 1 88 ? 12.231 4.864 11.725 1.00 89.69 88 PRO A CA 1
ATOM 737 C C . PRO A 1 88 ? 11.975 3.396 11.356 1.00 89.69 88 PRO A C 1
ATOM 739 O O . PRO A 1 88 ? 12.031 3.033 10.177 1.00 89.69 88 PRO A O 1
ATOM 742 N N . ARG A 1 89 ? 11.604 2.575 12.352 1.00 94.19 89 ARG A N 1
ATOM 743 C CA . ARG A 1 89 ? 11.319 1.147 12.139 1.00 94.19 89 ARG A CA 1
ATOM 744 C C . ARG A 1 89 ? 10.247 0.998 11.065 1.00 94.19 89 ARG A C 1
ATOM 746 O O . ARG A 1 89 ? 9.240 1.708 11.074 1.00 94.19 89 ARG A O 1
ATOM 753 N N . MET A 1 90 ? 10.400 0.026 10.176 1.00 95.56 90 MET A N 1
ATOM 754 C CA . MET A 1 90 ? 9.392 -0.247 9.153 1.00 95.56 90 MET A CA 1
ATOM 755 C C . MET A 1 90 ? 9.221 -1.732 8.854 1.00 95.56 90 MET A C 1
ATOM 757 O O . MET A 1 90 ? 10.132 -2.541 9.009 1.00 95.56 90 MET A O 1
ATOM 761 N N . GLU A 1 91 ? 8.037 -2.074 8.370 1.00 96.56 91 GLU A N 1
ATOM 762 C CA . GLU A 1 91 ? 7.688 -3.393 7.863 1.00 96.56 91 GLU A CA 1
ATOM 763 C C . GLU A 1 91 ? 7.034 -3.206 6.490 1.00 96.56 91 GLU A C 1
ATOM 765 O O . GLU A 1 91 ? 6.106 -2.403 6.334 1.00 96.56 91 GLU A O 1
ATOM 770 N N . VAL A 1 92 ? 7.520 -3.923 5.480 1.00 97.44 92 VAL A N 1
ATOM 771 C CA . VAL A 1 92 ? 6.987 -3.857 4.116 1.00 97.44 92 VAL A CA 1
ATOM 772 C C . VAL A 1 92 ? 6.769 -5.255 3.556 1.00 97.44 92 VAL A C 1
ATOM 774 O O . VAL A 1 92 ? 7.623 -6.134 3.664 1.00 97.44 92 VAL A O 1
ATOM 777 N N . ALA A 1 93 ? 5.612 -5.450 2.932 1.00 97.56 93 ALA A N 1
ATOM 778 C CA . ALA A 1 93 ? 5.323 -6.597 2.086 1.00 97.56 93 ALA A CA 1
ATOM 779 C C . ALA A 1 93 ? 4.871 -6.086 0.721 1.00 97.56 93 ALA A C 1
ATOM 781 O O . ALA A 1 93 ? 4.029 -5.189 0.650 1.00 97.56 93 ALA A O 1
ATOM 782 N N . LEU A 1 94 ? 5.413 -6.642 -0.360 1.00 96.88 94 LEU A N 1
ATOM 783 C CA . LEU A 1 94 ? 5.017 -6.272 -1.717 1.00 96.88 94 LEU A CA 1
ATOM 784 C C . LEU A 1 94 ? 5.074 -7.454 -2.681 1.00 96.88 94 LEU A C 1
ATOM 786 O O . LEU A 1 94 ? 5.867 -8.383 -2.520 1.00 96.88 94 LEU A O 1
ATOM 790 N N . GLN A 1 95 ? 4.225 -7.400 -3.701 1.00 96.44 95 GLN A N 1
ATOM 791 C CA . GLN A 1 95 ? 4.132 -8.404 -4.753 1.00 96.44 95 GLN A CA 1
ATOM 792 C C . GLN A 1 95 ? 3.576 -7.764 -6.027 1.00 96.44 95 GLN A C 1
ATOM 794 O O . GLN A 1 95 ? 2.692 -6.910 -5.967 1.00 96.44 95 GLN A O 1
ATOM 799 N N . TRP A 1 96 ? 4.072 -8.187 -7.191 1.00 96.81 96 TRP A N 1
ATOM 800 C CA . TRP A 1 96 ? 3.496 -7.771 -8.473 1.00 96.81 96 TRP A CA 1
ATOM 801 C C . TRP A 1 96 ? 2.369 -8.709 -8.878 1.00 96.81 96 TRP A C 1
ATOM 803 O O . TRP A 1 96 ? 2.511 -9.932 -8.822 1.00 96.81 96 TRP A O 1
ATOM 813 N N . THR A 1 97 ? 1.287 -8.125 -9.368 1.00 96.19 97 THR A N 1
ATOM 814 C CA . THR A 1 97 ? 0.072 -8.791 -9.832 1.00 96.19 97 THR A CA 1
ATOM 815 C C . THR A 1 97 ? -0.220 -8.436 -11.292 1.00 96.19 97 THR A C 1
ATOM 817 O O . THR A 1 97 ? 0.467 -7.615 -11.905 1.00 96.19 97 THR A O 1
ATOM 820 N N . ASP A 1 98 ? -1.233 -9.070 -11.873 1.00 93.88 98 ASP A N 1
ATOM 821 C CA . ASP A 1 98 ? -1.745 -8.749 -13.207 1.00 93.88 98 ASP A CA 1
ATOM 822 C C . ASP A 1 98 ? -2.634 -7.492 -13.251 1.00 93.88 98 ASP A C 1
ATOM 824 O O . ASP A 1 98 ? -3.148 -7.135 -14.318 1.00 93.88 98 ASP A O 1
ATOM 828 N N . GLU A 1 99 ? -2.745 -6.764 -12.141 1.00 93.12 99 GLU A N 1
ATOM 829 C CA . GLU A 1 99 ? -3.450 -5.493 -12.069 1.00 93.12 99 GLU A CA 1
ATOM 830 C C . GLU A 1 99 ? -2.812 -4.417 -12.975 1.00 93.12 99 GLU A C 1
ATOM 832 O O . GLU A 1 99 ? -1.592 -4.233 -12.963 1.00 93.12 99 GLU A O 1
ATOM 837 N N . PRO A 1 100 ? -3.601 -3.648 -13.748 1.00 87.19 100 PRO A N 1
ATOM 838 C CA . PRO A 1 100 ? -3.094 -2.563 -14.601 1.00 87.19 100 PRO A CA 1
ATOM 839 C C . PRO A 1 100 ? -2.690 -1.287 -13.830 1.00 87.19 100 PRO A C 1
ATOM 841 O O . PRO A 1 100 ? -2.514 -0.232 -14.432 1.00 87.19 100 PRO A O 1
ATOM 844 N N . GLY A 1 101 ? -2.591 -1.346 -12.502 1.00 90.88 101 GLY A N 1
ATOM 845 C CA . GLY A 1 101 ? -2.363 -0.202 -11.627 1.00 90.88 101 GLY A CA 1
ATOM 846 C C . GLY A 1 101 ? -1.488 -0.553 -10.431 1.00 90.88 101 GLY A C 1
ATOM 847 O O . GLY A 1 101 ? -1.147 -1.711 -10.207 1.00 90.88 101 GLY A O 1
ATOM 848 N N . GLU A 1 102 ? -1.097 0.479 -9.691 1.00 94.25 102 GLU A N 1
ATOM 849 C CA . GLU A 1 102 ? -0.403 0.359 -8.411 1.00 94.25 102 GLU A CA 1
ATOM 850 C C . GLU A 1 102 ? -1.430 0.417 -7.275 1.00 94.25 102 GLU A C 1
ATOM 852 O O . GLU A 1 102 ? -2.313 1.280 -7.262 1.00 94.25 102 GLU A O 1
ATOM 857 N N . TYR A 1 103 ? -1.278 -0.463 -6.290 1.00 95.44 103 TYR A N 1
ATOM 858 C CA . TYR A 1 103 ? -2.099 -0.492 -5.090 1.00 95.44 103 TYR A CA 1
ATOM 859 C C . TYR A 1 103 ? -1.221 -0.545 -3.838 1.00 95.44 103 TYR A C 1
ATOM 861 O O . TYR A 1 103 ? -0.673 -1.586 -3.480 1.00 95.44 103 TYR A O 1
ATOM 869 N N . ILE A 1 104 ? -1.107 0.585 -3.137 1.00 96.25 104 ILE A N 1
ATOM 870 C CA . ILE A 1 104 ? -0.340 0.679 -1.891 1.00 96.25 104 ILE A CA 1
ATOM 871 C C . ILE A 1 104 ? -1.275 0.969 -0.718 1.00 96.25 104 ILE A C 1
ATOM 873 O O . ILE A 1 104 ? -2.077 1.904 -0.740 1.00 96.25 104 ILE A O 1
ATOM 877 N N . ARG A 1 105 ? -1.143 0.175 0.346 1.00 96.25 105 ARG A N 1
ATOM 878 C CA . ARG A 1 105 ? -1.730 0.442 1.661 1.00 96.25 105 ARG A CA 1
ATOM 879 C C . ARG A 1 105 ? -0.633 0.828 2.642 1.00 96.25 105 ARG A C 1
ATOM 881 O O . ARG A 1 105 ? 0.094 -0.028 3.134 1.00 96.25 105 ARG A O 1
ATOM 888 N N . SER A 1 106 ? -0.539 2.120 2.926 1.00 96.50 106 SER A N 1
ATOM 889 C CA . SER A 1 106 ? 0.493 2.699 3.781 1.00 96.50 106 SER A CA 1
ATOM 890 C C . SER A 1 106 ? -0.057 3.101 5.159 1.00 96.50 106 SER A C 1
ATOM 892 O O . SER A 1 106 ? -1.192 3.569 5.289 1.00 96.50 106 SER A O 1
ATOM 894 N N . TYR A 1 107 ? 0.739 2.879 6.204 1.00 96.56 107 TYR A N 1
ATOM 895 C CA . TYR A 1 107 ? 0.397 3.158 7.596 1.00 96.56 107 TYR A CA 1
ATOM 896 C C . TYR A 1 107 ? 1.570 3.809 8.318 1.00 96.56 107 TYR A C 1
ATOM 898 O O . TYR A 1 107 ? 2.726 3.453 8.093 1.00 96.56 107 TYR A O 1
ATOM 906 N N . VAL A 1 108 ? 1.256 4.721 9.235 1.00 95.88 108 VAL A N 1
ATOM 907 C CA . VAL A 1 108 ? 2.223 5.322 10.158 1.00 95.88 108 VAL A CA 1
ATOM 908 C C . VAL A 1 108 ? 1.681 5.177 11.573 1.00 95.88 108 VAL A C 1
ATOM 910 O O . VAL A 1 108 ? 0.580 5.650 11.862 1.00 95.88 108 VAL A O 1
ATOM 913 N N . ASN A 1 109 ? 2.410 4.490 12.453 1.00 93.44 109 ASN A N 1
ATOM 914 C CA . ASN A 1 109 ? 1.981 4.186 13.825 1.00 93.44 109 ASN A CA 1
ATOM 915 C C . ASN A 1 109 ? 0.566 3.566 13.897 1.00 93.44 109 ASN A C 1
ATOM 917 O O . ASN A 1 109 ? -0.244 3.918 14.756 1.00 93.44 109 ASN A O 1
ATOM 921 N N . GLY A 1 110 ? 0.228 2.681 12.951 1.00 91.75 110 GLY A N 1
ATOM 922 C CA . GLY A 1 110 ? -1.088 2.028 12.870 1.00 91.75 110 GLY A CA 1
ATOM 923 C C . GLY A 1 110 ? -2.232 2.907 12.335 1.00 91.75 110 GLY A C 1
ATOM 924 O O . GLY A 1 110 ? -3.385 2.464 12.297 1.00 91.75 110 GLY A O 1
ATOM 925 N N . VAL A 1 111 ? -1.946 4.144 11.916 1.00 92.19 111 VAL A N 1
ATOM 926 C CA . VAL A 1 111 ? -2.904 5.043 11.254 1.00 92.19 111 VAL A CA 1
ATOM 927 C C . VAL A 1 111 ? -2.767 4.896 9.745 1.00 92.19 111 VAL A C 1
ATOM 929 O O . VAL A 1 111 ? -1.668 5.003 9.213 1.00 92.19 111 VAL A O 1
ATOM 932 N N . TYR A 1 112 ? -3.883 4.652 9.058 1.00 94.06 112 TYR A N 1
ATOM 933 C CA . TYR A 1 112 ? -3.914 4.559 7.600 1.00 94.06 112 TYR A CA 1
ATOM 934 C C . TYR A 1 112 ? -3.725 5.940 6.961 1.00 94.06 112 TYR A C 1
ATOM 936 O O . TYR A 1 112 ? -4.534 6.838 7.197 1.00 94.06 112 TYR A O 1
ATOM 944 N N . THR A 1 113 ? -2.695 6.090 6.129 1.00 94.56 113 THR A N 1
ATOM 945 C CA . THR A 1 113 ? -2.405 7.324 5.386 1.00 94.56 113 THR A CA 1
ATOM 946 C C . THR A 1 113 ? -3.062 7.272 4.011 1.00 94.56 113 THR A C 1
ATOM 948 O O . THR A 1 113 ? -2.486 6.760 3.053 1.00 94.56 113 THR A O 1
ATOM 951 N N . ARG A 1 114 ? -4.305 7.761 3.921 1.00 91.44 114 ARG A N 1
ATOM 952 C CA . ARG A 1 114 ? -5.127 7.690 2.699 1.00 91.44 114 ARG A CA 1
ATOM 953 C C . ARG A 1 114 ? -4.490 8.390 1.497 1.00 91.44 114 ARG A C 1
ATOM 955 O O . ARG A 1 114 ? -4.593 7.873 0.389 1.00 91.44 114 ARG A O 1
ATOM 962 N N . ASP A 1 115 ? -3.833 9.520 1.734 1.00 92.69 115 ASP A N 1
ATOM 963 C CA . ASP A 1 115 ? -3.221 10.353 0.692 1.00 92.69 115 ASP A CA 1
ATOM 964 C C . ASP A 1 115 ? -1.712 10.071 0.556 1.00 92.69 115 ASP A C 1
ATOM 966 O O . ASP A 1 115 ? -0.966 10.830 -0.073 1.00 92.69 115 ASP A O 1
ATOM 970 N N . GLY A 1 116 ? -1.253 8.974 1.167 1.00 94.44 116 GLY A N 1
ATOM 971 C CA . GLY A 1 116 ? 0.132 8.532 1.161 1.00 94.44 116 GLY A CA 1
ATOM 972 C C . GLY A 1 116 ? 1.036 9.458 1.967 1.00 94.44 116 GLY A C 1
ATOM 973 O O . GLY A 1 116 ? 0.781 9.750 3.133 1.00 94.44 116 GLY A O 1
ATOM 974 N N . GLY A 1 117 ? 2.137 9.904 1.371 1.00 95.44 117 GLY A N 1
ATOM 975 C CA . GLY A 1 117 ? 3.112 10.764 2.037 1.00 95.44 117 GLY A CA 1
ATOM 976 C C . GLY A 1 117 ? 4.545 10.412 1.681 1.00 95.44 117 GLY A C 1
ATOM 977 O O . GLY A 1 117 ? 4.811 9.717 0.696 1.00 95.44 117 GLY A O 1
ATOM 978 N N . THR A 1 118 ? 5.469 10.911 2.492 1.00 97.00 118 THR A N 1
ATOM 979 C CA . THR A 1 118 ? 6.911 10.746 2.286 1.00 97.00 118 THR A CA 1
ATOM 980 C C . THR A 1 118 ? 7.360 9.287 2.339 1.00 97.00 118 THR A C 1
ATOM 982 O O . THR A 1 118 ? 8.135 8.867 1.486 1.00 97.00 118 THR A O 1
ATOM 985 N N . HIS A 1 119 ? 6.828 8.478 3.256 1.00 96.81 119 HIS A N 1
ATOM 986 C CA . HIS A 1 119 ? 7.082 7.031 3.337 1.00 96.81 119 HIS A CA 1
ATOM 987 C C . HIS A 1 119 ? 6.680 6.288 2.060 1.00 96.81 119 HIS A C 1
ATOM 989 O O . HIS A 1 119 ? 7.440 5.469 1.545 1.00 96.81 119 HIS A O 1
ATOM 995 N N . GLU A 1 120 ? 5.511 6.604 1.504 1.00 97.00 120 GLU A N 1
ATOM 996 C CA . GLU A 1 120 ? 5.023 5.980 0.274 1.00 97.00 120 GLU A CA 1
ATOM 997 C C . GLU A 1 120 ? 5.834 6.414 -0.954 1.00 97.00 120 GLU A C 1
ATOM 999 O O . GLU A 1 120 ? 6.148 5.602 -1.826 1.00 97.00 120 GLU A O 1
ATOM 1004 N N . GLN A 1 121 ? 6.227 7.688 -1.017 1.00 96.88 121 GLN A N 1
ATOM 1005 C CA . GLN A 1 121 ? 7.137 8.184 -2.050 1.00 96.88 121 GLN A CA 1
ATOM 1006 C C . GLN A 1 121 ? 8.513 7.508 -1.967 1.00 96.88 121 GLN A C 1
ATOM 1008 O O . GLN A 1 121 ? 9.090 7.159 -3.004 1.00 96.88 121 GLN A O 1
ATOM 1013 N N . GLY A 1 122 ? 9.012 7.281 -0.750 1.00 97.12 122 GLY A N 1
ATOM 1014 C CA . GLY A 1 122 ? 10.235 6.530 -0.497 1.00 97.12 122 GLY A CA 1
ATOM 1015 C C . GLY A 1 122 ? 10.147 5.110 -1.051 1.00 97.12 122 GLY A C 1
ATOM 1016 O O . GLY A 1 122 ? 10.999 4.704 -1.842 1.00 97.12 122 GLY A O 1
ATOM 1017 N N . LEU A 1 123 ? 9.061 4.394 -0.742 1.00 97.81 123 LEU A N 1
ATOM 1018 C CA . LEU A 1 123 ? 8.802 3.049 -1.266 1.00 97.81 123 LEU A CA 1
ATOM 1019 C C . LEU A 1 123 ? 8.805 3.024 -2.799 1.00 97.81 123 LEU A C 1
ATOM 1021 O O . LEU A 1 123 ? 9.530 2.231 -3.401 1.00 97.81 123 LEU A O 1
ATOM 1025 N N . ARG A 1 124 ? 8.052 3.928 -3.441 1.00 97.50 124 ARG A N 1
ATOM 1026 C CA . ARG A 1 124 ? 8.008 4.034 -4.911 1.00 97.50 124 ARG A CA 1
ATOM 1027 C C . ARG A 1 124 ? 9.392 4.247 -5.512 1.00 97.50 124 ARG A C 1
ATOM 1029 O O . ARG A 1 124 ? 9.737 3.618 -6.511 1.00 97.50 124 ARG A O 1
ATOM 1036 N N . THR A 1 125 ? 10.180 5.129 -4.903 1.00 97.44 125 THR A N 1
ATOM 1037 C CA . THR A 1 125 ? 11.534 5.458 -5.363 1.00 97.44 125 THR A CA 1
ATOM 1038 C C . THR A 1 125 ? 12.473 4.262 -5.210 1.00 97.44 125 THR A C 1
ATOM 1040 O O . THR A 1 125 ? 13.193 3.931 -6.153 1.00 97.44 125 THR A O 1
ATOM 1043 N N . GLY A 1 126 ? 12.428 3.579 -4.062 1.00 97.19 126 GLY A N 1
ATOM 1044 C CA . GLY A 1 126 ? 13.224 2.380 -3.791 1.00 97.19 126 GLY A CA 1
ATOM 1045 C C . GLY A 1 126 ? 12.917 1.240 -4.762 1.00 97.19 126 GLY A C 1
ATOM 1046 O O . GLY A 1 126 ? 13.840 0.668 -5.340 1.00 97.19 126 GLY A O 1
ATOM 1047 N N . VAL A 1 127 ? 11.631 0.974 -5.017 1.00 97.56 127 VAL A N 1
ATOM 1048 C CA . VAL A 1 127 ? 11.183 -0.050 -5.977 1.00 97.56 127 VAL A CA 1
ATOM 1049 C C . VAL A 1 127 ? 11.663 0.262 -7.393 1.00 97.56 127 VAL A C 1
ATOM 1051 O O . VAL A 1 127 ? 12.263 -0.592 -8.043 1.00 97.56 127 VAL A O 1
ATOM 1054 N N . VAL A 1 128 ? 11.452 1.494 -7.866 1.00 97.25 128 VAL A N 1
ATOM 1055 C CA . VAL A 1 128 ? 11.895 1.925 -9.203 1.00 97.25 128 VAL A CA 1
ATOM 1056 C C . VAL A 1 128 ? 13.406 1.768 -9.360 1.00 97.25 128 VAL A C 1
ATOM 1058 O O . VAL A 1 128 ? 13.856 1.286 -10.399 1.00 97.25 128 VAL A O 1
ATOM 1061 N N . ARG A 1 129 ? 14.183 2.148 -8.337 1.00 96.75 129 ARG A N 1
ATOM 1062 C CA . ARG A 1 129 ? 15.644 2.013 -8.344 1.00 96.75 129 ARG A CA 1
ATOM 1063 C C . ARG A 1 129 ? 16.068 0.547 -8.431 1.00 96.75 129 ARG A C 1
ATOM 1065 O O . ARG A 1 129 ? 16.852 0.216 -9.310 1.00 96.75 129 ARG A O 1
ATOM 1072 N N . ALA A 1 130 ? 15.510 -0.322 -7.588 1.00 96.75 130 ALA A N 1
ATOM 1073 C CA . ALA A 1 130 ? 15.858 -1.745 -7.559 1.00 96.75 130 ALA A CA 1
ATOM 1074 C C . ALA A 1 130 ? 15.539 -2.457 -8.883 1.00 96.75 130 ALA A C 1
ATOM 1076 O O . ALA A 1 130 ? 16.381 -3.170 -9.426 1.00 96.75 130 ALA A O 1
ATOM 1077 N N . VAL A 1 131 ? 14.340 -2.237 -9.437 1.00 96.31 131 VAL A N 1
ATOM 1078 C CA . VAL A 1 131 ? 13.937 -2.865 -10.706 1.00 96.31 131 VAL A CA 1
ATOM 1079 C C . VAL A 1 131 ? 14.803 -2.355 -11.859 1.00 96.31 131 VAL A C 1
ATOM 1081 O O . VAL A 1 131 ? 15.243 -3.149 -12.687 1.00 96.31 131 VAL A O 1
ATOM 1084 N N . ARG A 1 132 ? 15.075 -1.044 -11.920 1.00 95.19 132 ARG A N 1
ATOM 1085 C CA . ARG A 1 132 ? 15.908 -0.463 -12.982 1.00 95.19 132 ARG A CA 1
ATOM 1086 C C . ARG A 1 132 ? 17.347 -0.974 -12.917 1.00 95.19 132 ARG A C 1
ATOM 1088 O O . ARG A 1 132 ? 17.841 -1.441 -13.935 1.00 95.19 132 ARG A O 1
ATOM 1095 N N . ASN A 1 133 ? 17.961 -0.977 -11.733 1.00 95.06 133 ASN A N 1
ATOM 1096 C CA . ASN A 1 133 ? 19.307 -1.523 -11.536 1.00 95.06 133 ASN A CA 1
ATOM 1097 C C . ASN A 1 133 ? 19.399 -2.974 -12.029 1.00 95.06 133 ASN A C 1
ATOM 1099 O O . ASN A 1 133 ? 20.314 -3.317 -12.772 1.00 95.06 133 ASN A O 1
ATOM 1103 N N . TYR A 1 134 ? 18.416 -3.811 -11.678 1.00 95.44 134 TYR A N 1
ATOM 1104 C CA . TYR A 1 134 ? 18.375 -5.203 -12.127 1.00 95.44 134 TYR A CA 1
ATOM 1105 C C . TYR A 1 134 ? 18.279 -5.325 -13.658 1.00 95.44 134 TYR A C 1
ATOM 1107 O O . TYR A 1 134 ? 18.956 -6.155 -14.261 1.00 95.44 134 TYR A O 1
ATOM 1115 N N . ILE A 1 135 ? 17.460 -4.490 -14.307 1.00 94.88 135 ILE A N 1
ATOM 1116 C CA . ILE A 1 135 ? 17.333 -4.470 -15.772 1.00 94.88 135 ILE A CA 1
ATOM 1117 C C . ILE A 1 135 ? 18.652 -4.075 -16.438 1.00 94.88 135 ILE A C 1
ATOM 1119 O O . ILE A 1 135 ? 19.036 -4.717 -17.417 1.00 94.88 135 ILE A O 1
ATOM 1123 N N . ASP A 1 136 ? 19.319 -3.048 -15.914 1.00 93.12 136 ASP A N 1
ATOM 1124 C CA . ASP A 1 136 ? 20.549 -2.500 -16.483 1.00 93.12 136 ASP A CA 1
ATOM 1125 C C . ASP A 1 136 ? 21.718 -3.489 -16.338 1.00 93.12 136 ASP A C 1
ATOM 1127 O O . ASP A 1 136 ? 22.421 -3.752 -17.310 1.00 93.12 136 ASP A O 1
ATOM 1131 N N . ILE A 1 137 ? 21.879 -4.107 -15.160 1.00 94.19 137 ILE A N 1
ATOM 1132 C CA . ILE A 1 137 ? 22.945 -5.090 -14.880 1.00 94.19 137 ILE A CA 1
ATOM 1133 C C . ILE A 1 137 ? 22.799 -6.352 -15.740 1.00 94.19 137 ILE A C 1
ATOM 1135 O O . ILE A 1 137 ? 23.794 -6.922 -16.184 1.00 94.19 137 ILE A O 1
ATOM 1139 N N . HIS A 1 138 ? 21.566 -6.806 -15.969 1.00 93.38 138 HIS A N 1
ATOM 1140 C CA . HIS A 1 138 ? 21.287 -8.028 -16.726 1.00 93.38 138 HIS A CA 1
ATOM 1141 C C . HIS A 1 138 ? 20.950 -7.781 -18.205 1.00 93.38 138 HIS A C 1
ATOM 1143 O O . HIS A 1 138 ? 20.546 -8.719 -18.893 1.00 93.38 138 HIS A O 1
ATOM 1149 N N . GLU A 1 139 ? 21.080 -6.539 -18.684 1.00 91.56 139 GLU A N 1
ATOM 1150 C CA . GLU A 1 139 ? 20.786 -6.124 -20.063 1.00 91.56 139 GLU A CA 1
ATOM 1151 C C . GLU A 1 139 ? 19.395 -6.579 -20.560 1.00 91.56 139 GLU A C 1
ATOM 1153 O O . GLU A 1 139 ? 19.196 -6.951 -21.718 1.00 91.56 139 GLU A O 1
ATOM 1158 N N . LEU A 1 140 ? 18.391 -6.552 -19.675 1.00 90.62 140 LEU A N 1
ATOM 1159 C CA . LEU A 1 140 ? 17.051 -7.094 -19.953 1.00 90.62 140 LEU A CA 1
ATOM 1160 C C . LEU A 1 140 ? 16.141 -6.122 -20.713 1.00 90.62 140 LEU A C 1
ATOM 1162 O O . LEU A 1 140 ? 14.991 -6.458 -21.014 1.00 90.62 140 LEU A O 1
ATOM 1166 N N . GLN A 1 141 ? 16.615 -4.912 -21.018 1.00 87.94 141 GLN A N 1
ATOM 1167 C CA . GLN A 1 141 ? 15.817 -3.909 -21.709 1.00 87.94 141 GLN A CA 1
ATOM 1168 C C . GLN A 1 141 ? 15.698 -4.235 -23.209 1.00 87.94 141 GLN A C 1
ATOM 1170 O O . GLN A 1 141 ? 16.699 -4.243 -23.929 1.00 87.94 141 GLN A O 1
ATOM 1175 N N . PRO A 1 142 ? 14.478 -4.438 -23.746 1.00 85.12 142 PRO A N 1
ATOM 1176 C CA . PRO A 1 142 ? 14.309 -4.691 -25.171 1.00 85.12 142 PRO A CA 1
ATOM 1177 C C . PRO A 1 142 ? 14.683 -3.464 -26.012 1.00 85.12 142 PRO A C 1
ATOM 1179 O O . PRO A 1 142 ? 14.334 -2.327 -25.675 1.00 85.12 142 PRO A O 1
ATOM 1182 N N . ARG A 1 143 ? 15.315 -3.690 -27.172 1.00 82.94 143 ARG A N 1
ATOM 1183 C CA . ARG A 1 143 ? 15.644 -2.615 -28.124 1.00 82.94 143 ARG A CA 1
ATOM 1184 C C . ARG A 1 143 ? 14.387 -1.824 -28.510 1.00 82.94 143 ARG A C 1
ATOM 1186 O O . ARG A 1 143 ? 13.376 -2.398 -28.909 1.00 82.94 143 ARG A O 1
ATOM 1193 N N . GLY A 1 144 ? 14.459 -0.496 -28.405 1.00 79.81 144 GLY A N 1
ATOM 1194 C CA . GLY A 1 144 ? 13.353 0.404 -28.760 1.00 79.81 144 GLY A CA 1
ATOM 1195 C C . GLY A 1 144 ? 12.199 0.451 -27.747 1.00 79.81 144 GLY A C 1
ATOM 1196 O O . GLY A 1 144 ? 11.135 0.999 -28.055 1.00 79.81 144 GLY A O 1
ATOM 1197 N N . VAL A 1 145 ? 12.373 -0.113 -26.548 1.00 85.12 145 VAL A N 1
ATOM 1198 C CA . VAL A 1 145 ? 11.445 0.048 -25.421 1.00 85.12 145 VAL A CA 1
ATOM 1199 C C . VAL A 1 145 ? 12.090 0.966 -24.387 1.00 85.12 145 VAL A C 1
ATOM 1201 O O . VAL A 1 145 ? 13.219 0.736 -23.965 1.00 85.12 145 VAL A O 1
ATOM 1204 N N . SER A 1 146 ? 11.372 2.020 -23.996 1.00 87.31 146 SER A N 1
ATOM 1205 C CA . SER A 1 146 ? 11.769 2.927 -22.917 1.00 87.31 146 SER A CA 1
ATOM 1206 C C . SER A 1 146 ? 10.799 2.748 -21.756 1.00 87.31 146 SER A C 1
ATOM 1208 O O . SER A 1 146 ? 9.593 2.974 -21.916 1.00 87.31 146 SER A O 1
ATOM 1210 N N . LEU A 1 147 ? 11.330 2.302 -20.617 1.00 92.56 147 LEU A N 1
ATOM 1211 C CA . LEU A 1 147 ? 10.575 2.034 -19.397 1.00 92.56 147 LEU A CA 1
ATOM 1212 C C . LEU A 1 147 ? 10.534 3.290 -18.520 1.00 92.56 147 LEU A C 1
ATOM 1214 O O . LEU A 1 147 ? 11.570 3.791 -18.066 1.00 92.56 147 LEU A O 1
ATOM 1218 N N . THR A 1 148 ? 9.335 3.811 -18.277 1.00 93.81 148 THR A N 1
ATOM 1219 C CA . THR A 1 148 ? 9.126 4.908 -17.325 1.00 93.81 148 THR A CA 1
ATOM 1220 C C . THR A 1 148 ? 9.023 4.360 -15.899 1.00 93.81 148 THR A C 1
ATOM 1222 O O . THR A 1 148 ? 8.757 3.175 -15.714 1.00 93.81 148 THR A O 1
ATOM 1225 N N . PRO A 1 149 ? 9.195 5.198 -14.859 1.00 94.75 149 PRO A N 1
ATOM 1226 C CA . PRO A 1 149 ? 8.961 4.771 -13.482 1.00 94.75 149 PRO A CA 1
ATOM 1227 C C . PRO A 1 149 ? 7.572 4.158 -13.265 1.00 94.75 149 PRO A C 1
ATOM 1229 O O . PRO A 1 149 ? 7.447 3.233 -12.472 1.00 94.75 149 P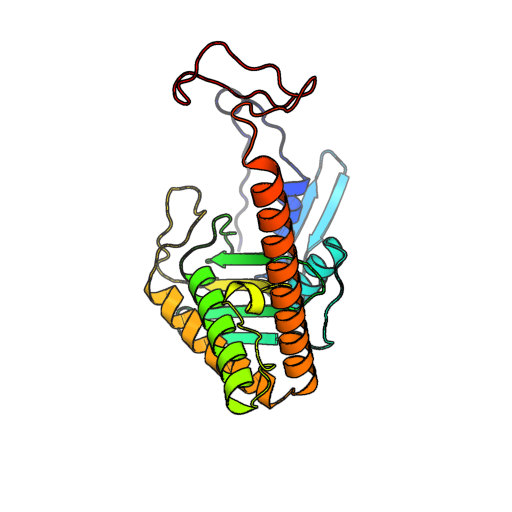RO A O 1
ATOM 1232 N N . ASP A 1 150 ? 6.548 4.670 -13.949 1.00 93.88 150 ASP A N 1
ATOM 1233 C CA . ASP A 1 150 ? 5.176 4.158 -13.851 1.00 93.88 150 ASP A CA 1
ATOM 1234 C C . ASP A 1 150 ? 5.070 2.740 -14.420 1.00 93.88 150 ASP A C 1
ATOM 1236 O O . ASP A 1 150 ? 4.474 1.882 -13.778 1.00 93.88 150 ASP A O 1
ATOM 1240 N N . ASP A 1 151 ? 5.740 2.465 -15.549 1.00 94.75 151 ASP A N 1
ATOM 1241 C CA . ASP A 1 151 ? 5.785 1.123 -16.144 1.00 94.75 151 ASP A CA 1
ATOM 1242 C C . ASP A 1 151 ? 6.406 0.102 -15.164 1.00 94.75 151 ASP A C 1
ATOM 1244 O O . ASP A 1 151 ? 5.973 -1.043 -15.096 1.00 94.75 151 ASP A O 1
ATOM 1248 N N . LEU A 1 152 ? 7.410 0.514 -14.376 1.00 95.62 152 LEU A N 1
ATOM 1249 C CA . LEU A 1 152 ? 8.085 -0.354 -13.396 1.00 95.62 152 LEU A CA 1
ATOM 1250 C C . LEU A 1 152 ? 7.221 -0.663 -12.161 1.00 95.62 152 LEU A C 1
ATOM 1252 O O . LEU A 1 152 ? 7.427 -1.683 -11.503 1.00 95.62 152 LEU A O 1
ATOM 1256 N N . ARG A 1 153 ? 6.273 0.222 -11.829 1.00 95.81 153 ARG A N 1
ATOM 1257 C CA . ARG A 1 153 ? 5.362 0.064 -10.682 1.00 95.81 153 ARG A CA 1
ATOM 1258 C C . ARG A 1 153 ? 4.011 -0.537 -11.070 1.00 95.81 153 ARG A C 1
ATOM 1260 O O . ARG A 1 153 ? 3.212 -0.830 -10.188 1.00 95.81 153 ARG A O 1
ATOM 1267 N N . GLU A 1 154 ? 3.735 -0.730 -12.357 1.00 95.00 154 GLU A N 1
ATOM 1268 C CA . GLU A 1 154 ? 2.465 -1.300 -12.800 1.00 95.00 154 GLU A CA 1
ATOM 1269 C C . GLU A 1 154 ? 2.281 -2.732 -12.272 1.00 95.00 154 GLU A C 1
ATOM 1271 O O . GLU A 1 154 ? 3.137 -3.601 -12.452 1.00 95.00 154 GLU A O 1
ATOM 1276 N N . GLY A 1 155 ? 1.147 -2.977 -11.613 1.00 94.38 155 GLY A N 1
ATOM 1277 C CA . GLY A 1 155 ? 0.832 -4.244 -10.958 1.00 94.38 155 GLY A CA 1
ATOM 1278 C C . GLY A 1 155 ? 1.388 -4.378 -9.542 1.00 94.38 155 GLY A C 1
ATOM 1279 O O . GLY A 1 155 ? 1.137 -5.399 -8.902 1.00 94.38 155 GLY A O 1
ATOM 1280 N N . LEU A 1 156 ? 2.123 -3.387 -9.026 1.00 97.06 156 LEU A N 1
ATOM 1281 C CA . LEU A 1 156 ? 2.648 -3.411 -7.663 1.00 97.06 156 LEU A CA 1
ATOM 1282 C C . LEU A 1 156 ? 1.503 -3.344 -6.646 1.00 97.06 156 LEU A C 1
ATOM 1284 O O . LEU A 1 156 ? 0.806 -2.337 -6.551 1.00 97.06 156 LEU A O 1
ATOM 1288 N N . SER A 1 157 ? 1.362 -4.391 -5.839 1.00 97.38 157 SER A N 1
ATOM 1289 C CA . SER A 1 157 ? 0.543 -4.400 -4.629 1.00 97.38 157 SER A CA 1
ATOM 1290 C C . SER A 1 157 ? 1.455 -4.412 -3.405 1.00 97.38 157 SER A C 1
ATOM 1292 O O . SER A 1 157 ? 2.321 -5.281 -3.298 1.00 97.38 157 SER A O 1
ATOM 1294 N N . ALA A 1 158 ? 1.282 -3.467 -2.481 1.00 97.56 158 ALA A N 1
ATOM 1295 C CA . ALA A 1 158 ? 2.135 -3.365 -1.299 1.00 97.56 158 ALA A CA 1
ATOM 1296 C C . ALA A 1 158 ? 1.385 -2.936 -0.034 1.00 97.56 158 ALA A C 1
ATOM 1298 O O . ALA A 1 158 ? 0.444 -2.140 -0.075 1.00 97.56 158 ALA A O 1
ATOM 1299 N N . VAL A 1 159 ? 1.864 -3.425 1.108 1.00 97.94 159 VAL A N 1
ATOM 1300 C CA . VAL A 1 159 ? 1.523 -2.939 2.446 1.00 97.94 159 VAL A CA 1
ATOM 1301 C C . VAL A 1 159 ? 2.795 -2.400 3.091 1.00 97.94 159 VAL A C 1
ATOM 1303 O O . VAL A 1 159 ? 3.795 -3.110 3.167 1.00 97.94 159 VAL A O 1
ATOM 1306 N N . LEU A 1 160 ? 2.751 -1.153 3.559 1.00 97.56 160 LEU A N 1
ATOM 1307 C CA . LEU A 1 160 ? 3.860 -0.480 4.236 1.00 97.56 160 LEU A CA 1
ATOM 1308 C C . LEU A 1 160 ? 3.400 0.001 5.611 1.00 97.56 160 LEU A C 1
ATOM 1310 O O . LEU A 1 160 ? 2.446 0.770 5.697 1.00 97.56 160 LEU A O 1
ATOM 1314 N N . SER A 1 161 ? 4.092 -0.406 6.669 1.00 96.94 161 SER A N 1
ATOM 1315 C CA . SER A 1 161 ? 3.884 0.079 8.033 1.00 96.94 161 SER A CA 1
ATOM 1316 C C . SER A 1 161 ? 5.164 0.739 8.530 1.00 96.94 161 SER A C 1
ATOM 1318 O O . SER A 1 161 ? 6.204 0.089 8.581 1.00 96.94 161 SER A O 1
ATOM 1320 N N . VAL A 1 162 ? 5.101 2.022 8.880 1.00 96.56 162 VAL A N 1
ATOM 1321 C CA . VAL A 1 162 ? 6.225 2.773 9.457 1.00 96.56 162 VAL A CA 1
ATOM 1322 C C . VAL A 1 162 ? 5.906 3.127 10.904 1.00 96.56 162 VAL A C 1
ATOM 1324 O O . VAL A 1 162 ? 4.799 3.571 11.220 1.00 96.56 162 VAL A O 1
ATOM 1327 N N . TYR A 1 163 ? 6.885 2.961 11.779 1.00 94.94 163 TYR A N 1
ATOM 1328 C CA . TYR A 1 163 ? 6.838 3.360 13.175 1.00 94.94 163 TYR A CA 1
ATOM 1329 C C . TYR A 1 163 ? 7.796 4.533 13.351 1.00 94.94 163 TYR A C 1
ATOM 1331 O O . TYR A 1 163 ? 8.994 4.406 13.128 1.00 94.94 163 TYR A O 1
ATOM 1339 N N . HIS A 1 164 ? 7.248 5.696 13.688 1.00 93.75 164 HIS A N 1
ATOM 1340 C CA . HIS A 1 164 ? 8.005 6.939 13.775 1.00 93.75 164 HIS A CA 1
ATOM 1341 C C . HIS A 1 164 ? 7.705 7.633 15.097 1.00 93.75 164 HIS A C 1
ATOM 1343 O O . HIS A 1 164 ? 6.536 7.779 15.460 1.00 93.75 164 HIS A O 1
ATOM 1349 N N . LEU A 1 165 ? 8.743 8.087 15.799 1.00 91.44 165 LEU A N 1
ATOM 1350 C CA . LEU A 1 165 ? 8.600 8.734 17.106 1.00 91.44 165 LEU A CA 1
ATOM 1351 C C . LEU A 1 165 ? 7.872 10.082 17.010 1.00 91.44 165 LEU A C 1
ATOM 1353 O O . LEU A 1 165 ? 6.922 10.310 17.753 1.00 91.44 165 LEU A O 1
ATOM 1357 N N . ASP A 1 166 ? 8.264 10.932 16.055 1.00 92.12 166 ASP A N 1
ATOM 1358 C CA . ASP A 1 166 ? 7.680 12.269 15.855 1.00 92.12 166 ASP A CA 1
ATOM 1359 C C . ASP A 1 166 ? 7.077 12.469 14.443 1.00 92.12 166 ASP A C 1
ATOM 1361 O O . ASP A 1 166 ? 7.678 13.115 13.579 1.00 92.12 166 ASP A O 1
ATOM 1365 N N . PRO A 1 167 ? 5.938 11.817 14.125 1.00 93.19 167 PRO A N 1
ATOM 1366 C CA . PRO A 1 167 ? 5.343 11.894 12.797 1.00 93.19 167 PRO A CA 1
ATOM 1367 C C . PRO A 1 167 ? 4.601 13.222 12.587 1.00 93.19 167 PRO A C 1
ATOM 1369 O O . PRO A 1 167 ? 3.653 13.561 13.300 1.00 93.19 167 PRO A O 1
ATOM 1372 N N . GLN A 1 168 ? 4.976 13.930 11.531 1.00 93.25 168 GLN A N 1
ATOM 1373 C CA . GLN A 1 168 ? 4.368 15.169 11.072 1.00 93.25 168 GLN A CA 1
ATOM 1374 C C . GLN A 1 168 ? 3.387 14.874 9.940 1.00 93.25 168 GLN A C 1
ATOM 1376 O O . GLN A 1 168 ? 3.768 14.425 8.856 1.00 93.25 168 GLN A O 1
ATOM 1381 N N . PHE A 1 169 ? 2.106 15.150 10.180 1.00 93.38 169 PHE A N 1
ATOM 1382 C CA . PHE A 1 169 ? 1.055 14.940 9.190 1.00 93.38 169 PHE A CA 1
ATOM 1383 C C . PHE A 1 169 ? 0.545 16.250 8.596 1.00 93.38 169 PHE A C 1
ATOM 1385 O O . PHE A 1 169 ? 0.500 17.286 9.260 1.00 93.38 169 PHE A O 1
ATOM 1392 N N . GLN A 1 170 ? 0.082 16.183 7.349 1.00 88.12 170 GLN A N 1
ATOM 1393 C CA . GLN A 1 170 ? -0.721 17.243 6.760 1.00 88.12 170 GLN A CA 1
ATOM 1394 C C . GLN A 1 170 ? -2.136 17.197 7.356 1.00 88.12 170 GLN A C 1
ATOM 1396 O O . GLN A 1 170 ? -2.919 16.296 7.061 1.00 88.12 170 GLN A O 1
ATOM 1401 N N . GLY A 1 171 ? -2.464 18.184 8.191 1.00 81.31 171 GLY A N 1
ATOM 1402 C CA . GLY A 1 171 ? -3.793 18.335 8.786 1.00 81.31 171 GLY A CA 1
ATOM 1403 C C . GLY A 1 171 ? -4.109 17.357 9.926 1.00 81.31 171 GLY A C 1
ATOM 1404 O O . GLY A 1 171 ? -3.356 16.439 10.248 1.00 81.31 171 GLY A O 1
ATOM 1405 N N . GLN A 1 172 ? -5.266 17.569 10.555 1.00 81.44 172 GLN A N 1
ATOM 1406 C CA . GLN A 1 172 ? -5.708 16.809 11.731 1.00 81.44 172 GLN A CA 1
ATOM 1407 C C . GLN A 1 172 ? -6.131 15.367 11.404 1.00 81.44 172 GLN A C 1
ATOM 1409 O O . GLN A 1 172 ? -6.035 14.482 12.254 1.00 81.44 172 GLN A O 1
ATOM 1414 N N . THR A 1 173 ? -6.597 15.114 10.179 1.00 82.81 173 THR A N 1
ATOM 1415 C CA . THR A 1 173 ? -7.066 13.797 9.710 1.00 82.81 173 THR A CA 1
ATOM 1416 C C . THR A 1 173 ? -5.934 12.784 9.522 1.00 82.81 173 THR A C 1
ATOM 1418 O O . THR A 1 173 ? -6.216 11.600 9.344 1.00 82.81 173 THR A O 1
ATOM 1421 N N . LYS A 1 174 ? -4.667 13.222 9.629 1.00 88.94 174 LYS A N 1
ATOM 1422 C CA . LYS A 1 174 ? -3.457 12.393 9.491 1.00 88.94 174 LYS A CA 1
ATOM 1423 C C . LYS A 1 174 ? -3.402 11.620 8.169 1.00 88.94 174 LYS A C 1
ATOM 1425 O O . LYS A 1 174 ? -2.923 10.491 8.115 1.00 88.94 174 LYS A O 1
ATOM 1430 N N . GLU A 1 175 ? -3.903 12.233 7.098 1.00 88.56 175 GLU A N 1
ATOM 1431 C CA . GLU A 1 175 ? -4.055 11.576 5.795 1.00 88.56 175 GLU A CA 1
ATOM 1432 C C . GLU A 1 175 ? -2.734 11.436 5.041 1.00 88.56 175 GLU A C 1
ATOM 1434 O O . GLU A 1 175 ? -2.578 10.470 4.291 1.00 88.56 175 GLU A O 1
ATOM 1439 N N . LYS A 1 176 ? -1.783 12.351 5.278 1.00 93.12 176 LYS A N 1
ATOM 1440 C CA . LYS A 1 176 ? -0.498 12.392 4.577 1.00 93.12 176 LYS A CA 1
ATOM 1441 C C . LYS A 1 176 ? 0.683 12.651 5.507 1.00 93.12 176 LYS A C 1
ATOM 1443 O O . LYS A 1 176 ? 0.645 13.614 6.270 1.00 93.12 176 LYS A O 1
ATOM 1448 N N . LEU A 1 177 ? 1.729 11.828 5.423 1.00 95.44 177 LEU A N 1
ATOM 1449 C CA . LEU A 1 177 ? 2.993 12.032 6.150 1.00 95.44 177 LEU A CA 1
ATOM 1450 C C . LEU A 1 177 ? 3.900 13.032 5.415 1.00 95.44 177 LEU A C 1
ATOM 1452 O O . LEU A 1 177 ? 4.060 12.922 4.198 1.00 95.44 177 LEU A O 1
ATOM 1456 N N . ASN A 1 178 ? 4.526 13.953 6.153 1.00 94.94 178 ASN A N 1
ATOM 1457 C CA . ASN A 1 178 ? 5.366 15.023 5.604 1.00 94.94 178 ASN A CA 1
ATOM 1458 C C . ASN A 1 178 ? 6.847 14.973 6.023 1.00 94.94 178 ASN A C 1
ATOM 1460 O O . ASN A 1 178 ? 7.610 15.794 5.529 1.00 94.94 178 ASN A O 1
ATOM 1464 N N . ASN A 1 179 ? 7.269 14.023 6.865 1.00 95.12 179 ASN A N 1
ATOM 1465 C CA . ASN A 1 179 ? 8.664 13.848 7.301 1.00 95.12 179 ASN A CA 1
ATOM 1466 C C . ASN A 1 179 ? 9.600 13.460 6.132 1.00 95.12 179 ASN A C 1
ATOM 1468 O O . ASN A 1 179 ? 9.520 12.314 5.665 1.00 95.12 179 ASN A O 1
ATOM 1472 N N . PRO A 1 180 ? 10.476 14.348 5.621 1.00 93.38 180 PRO A N 1
ATOM 1473 C CA . PRO A 1 180 ? 11.309 14.051 4.451 1.00 93.38 180 PRO A CA 1
ATOM 1474 C C . PRO A 1 180 ? 12.332 12.930 4.687 1.00 93.38 180 PRO A C 1
ATOM 1476 O O . PRO A 1 180 ? 12.615 12.148 3.777 1.00 93.38 180 PRO A O 1
ATOM 1479 N N . GLU A 1 181 ? 12.851 12.817 5.907 1.00 94.00 181 GLU A N 1
ATOM 1480 C CA . GLU A 1 181 ? 13.802 11.796 6.350 1.00 94.00 181 GLU A CA 1
ATOM 1481 C C . GLU A 1 181 ? 13.266 10.373 6.147 1.00 94.00 181 GLU A C 1
ATOM 1483 O O . GLU A 1 181 ? 14.010 9.479 5.737 1.00 94.00 181 GLU A O 1
ATOM 1488 N N . VAL A 1 182 ? 11.953 10.186 6.316 1.00 95.56 182 VAL A N 1
ATOM 1489 C CA . VAL A 1 182 ? 11.290 8.888 6.141 1.00 95.56 182 VAL A CA 1
ATOM 1490 C C . VAL A 1 182 ? 11.338 8.440 4.683 1.00 95.56 182 VAL A C 1
ATOM 1492 O O . VAL A 1 182 ? 11.549 7.261 4.413 1.00 95.56 182 VAL A O 1
ATOM 1495 N N . SER A 1 183 ? 11.209 9.366 3.728 1.00 96.00 183 SER A N 1
ATOM 1496 C CA . SER A 1 183 ? 11.304 9.042 2.298 1.00 96.00 183 SER A CA 1
ATOM 1497 C C . SER A 1 183 ? 12.676 8.460 1.952 1.00 96.00 183 SER A C 1
ATOM 1499 O O . SER A 1 183 ? 12.769 7.386 1.356 1.00 96.00 183 SER A O 1
ATOM 1501 N N . SER A 1 184 ? 13.746 9.139 2.377 1.00 95.25 184 SER A N 1
ATOM 1502 C CA . SER A 1 184 ? 15.127 8.726 2.103 1.00 95.25 184 SER A CA 1
ATOM 1503 C C . SER A 1 184 ? 15.483 7.401 2.777 1.00 95.25 184 SER A C 1
ATOM 1505 O O . SER A 1 184 ? 16.140 6.559 2.155 1.00 95.25 184 SER A O 1
ATOM 1507 N N . HIS A 1 185 ? 15.026 7.200 4.017 1.00 95.69 185 HIS A N 1
ATOM 1508 C CA . HIS A 1 185 ? 15.242 5.963 4.765 1.00 95.69 185 HIS A CA 1
ATOM 1509 C C . HIS A 1 185 ? 14.539 4.771 4.093 1.00 95.69 185 HIS A C 1
ATOM 1511 O O . HIS A 1 185 ? 15.195 3.792 3.727 1.00 95.69 185 HIS A O 1
ATOM 1517 N N . VAL A 1 186 ? 13.230 4.892 3.822 1.00 96.94 186 VAL A N 1
ATOM 1518 C CA . VAL A 1 186 ? 12.441 3.837 3.161 1.00 96.94 186 VAL A CA 1
ATOM 1519 C C . VAL A 1 186 ? 12.999 3.531 1.767 1.00 96.94 186 VAL A C 1
ATOM 1521 O O . VAL A 1 186 ? 13.201 2.365 1.431 1.00 96.94 186 VAL A O 1
ATOM 1524 N N . ALA A 1 187 ? 13.311 4.551 0.959 1.00 96.94 187 ALA A N 1
ATOM 1525 C CA . ALA A 1 187 ? 13.850 4.352 -0.389 1.00 96.94 187 ALA A CA 1
ATOM 1526 C C . ALA A 1 187 ? 15.184 3.598 -0.385 1.00 96.94 187 ALA A C 1
ATOM 1528 O O . ALA A 1 187 ? 15.407 2.715 -1.218 1.00 96.94 187 ALA A O 1
ATOM 1529 N N . SER A 1 188 ? 16.075 3.948 0.545 1.00 95.62 188 SER A N 1
ATOM 1530 C CA . SER A 1 188 ? 17.401 3.340 0.640 1.00 95.62 188 SER A CA 1
ATOM 1531 C C . SER A 1 188 ? 17.317 1.887 1.088 1.00 95.62 188 SER A C 1
ATOM 1533 O O . SER A 1 188 ? 17.881 1.017 0.421 1.00 95.62 188 SER A O 1
ATOM 1535 N N . SER A 1 189 ? 16.564 1.634 2.159 1.00 96.06 189 SER A N 1
ATOM 1536 C CA . SER A 1 189 ? 16.440 0.313 2.765 1.00 96.06 189 SER A CA 1
ATOM 1537 C C . SER A 1 189 ? 15.662 -0.661 1.872 1.00 96.06 189 SER A C 1
ATOM 1539 O O . SER A 1 189 ? 16.172 -1.747 1.583 1.00 96.06 189 SER A O 1
ATOM 1541 N N . VAL A 1 190 ? 14.502 -0.261 1.330 1.00 96.69 190 VAL A N 1
ATOM 1542 C CA . VAL A 1 190 ? 13.738 -1.121 0.408 1.00 96.69 190 VAL A CA 1
ATOM 1543 C C . VAL A 1 190 ? 14.505 -1.350 -0.888 1.00 96.69 190 VAL A C 1
ATOM 1545 O O . VAL A 1 190 ? 14.569 -2.478 -1.363 1.00 96.69 190 VAL A O 1
ATOM 1548 N N . GLY A 1 191 ? 15.121 -0.308 -1.456 1.00 95.69 191 GLY A N 1
ATOM 1549 C CA . GLY A 1 191 ? 15.842 -0.436 -2.720 1.00 95.69 191 GLY A CA 1
ATOM 1550 C C . GLY A 1 191 ? 16.984 -1.455 -2.649 1.00 95.69 191 GLY A C 1
ATOM 1551 O O . GLY A 1 191 ? 17.091 -2.302 -3.528 1.00 95.69 191 GLY A O 1
ATOM 1552 N N . ALA A 1 192 ? 17.803 -1.406 -1.594 1.00 94.88 192 ALA A N 1
ATOM 1553 C CA . ALA A 1 192 ? 18.924 -2.335 -1.430 1.00 94.88 192 ALA A CA 1
ATOM 1554 C C . ALA A 1 192 ? 18.458 -3.784 -1.197 1.00 94.88 192 ALA A C 1
ATOM 1556 O O . ALA A 1 192 ? 18.946 -4.710 -1.842 1.00 94.88 192 ALA A O 1
ATOM 1557 N N . ASN A 1 193 ? 17.480 -3.990 -0.310 1.00 96.31 193 ASN A N 1
ATOM 1558 C CA . ASN A 1 193 ? 16.997 -5.333 0.021 1.00 96.31 193 ASN A CA 1
ATOM 1559 C C . ASN A 1 193 ? 16.199 -5.968 -1.124 1.00 96.31 193 ASN A C 1
ATOM 1561 O O . ASN A 1 193 ? 16.298 -7.173 -1.352 1.00 96.31 193 ASN A O 1
ATOM 1565 N N . LEU A 1 194 ? 15.445 -5.169 -1.881 1.00 96.62 194 LEU A N 1
ATOM 1566 C CA . LEU A 1 194 ? 14.713 -5.652 -3.047 1.00 96.62 194 LEU A CA 1
ATOM 1567 C C . LEU A 1 194 ? 15.657 -6.042 -4.194 1.00 96.62 194 LEU A C 1
ATOM 1569 O O . LEU A 1 194 ? 15.413 -7.035 -4.874 1.00 96.62 194 LEU A O 1
ATOM 1573 N N . GLU A 1 195 ? 16.760 -5.315 -4.378 1.00 95.25 195 GLU A N 1
ATOM 1574 C CA . GLU A 1 195 ? 17.800 -5.679 -5.347 1.00 95.25 195 GLU A CA 1
ATOM 1575 C C . GLU A 1 195 ? 18.461 -7.021 -4.981 1.00 95.25 195 GLU A C 1
ATOM 1577 O O . GLU A 1 195 ? 18.557 -7.920 -5.820 1.00 95.25 195 GLU A O 1
ATOM 1582 N N . LEU A 1 196 ? 18.816 -7.217 -3.705 1.00 95.31 196 LEU A N 1
ATOM 1583 C CA . LEU A 1 196 ? 19.313 -8.504 -3.195 1.00 95.31 196 LEU A CA 1
ATOM 1584 C C . LEU A 1 196 ? 18.298 -9.640 -3.390 1.00 95.31 196 LEU A C 1
ATOM 1586 O O . LEU A 1 196 ? 18.669 -10.757 -3.771 1.00 95.31 196 LEU A O 1
ATOM 1590 N N . TYR A 1 197 ? 17.014 -9.356 -3.168 1.00 96.25 197 TYR A N 1
ATOM 1591 C CA . TYR A 1 197 ? 15.934 -10.312 -3.388 1.00 96.25 197 TYR A CA 1
ATOM 1592 C C . TYR A 1 197 ? 15.817 -10.726 -4.858 1.00 96.25 197 TYR A C 1
ATOM 1594 O O . TYR A 1 197 ? 15.689 -11.919 -5.134 1.00 96.25 197 TYR A O 1
ATOM 1602 N N . PHE A 1 198 ? 15.913 -9.785 -5.801 1.00 95.88 198 PHE A N 1
ATOM 1603 C CA . PHE A 1 198 ? 15.889 -10.091 -7.234 1.00 95.88 198 PHE A CA 1
ATOM 1604 C C . PHE A 1 198 ? 17.100 -10.903 -7.692 1.00 95.88 198 PHE A C 1
ATOM 1606 O O . PHE A 1 198 ? 16.939 -11.838 -8.479 1.00 95.88 198 PHE A O 1
ATOM 1613 N N . ASN A 1 199 ? 18.285 -10.617 -7.152 1.00 94.00 199 ASN A N 1
ATOM 1614 C CA . ASN A 1 199 ? 19.489 -11.400 -7.436 1.00 94.00 199 ASN A CA 1
ATOM 1615 C C . ASN A 1 199 ? 19.383 -12.836 -6.900 1.00 94.00 199 ASN A C 1
ATOM 1617 O O . ASN A 1 199 ? 19.819 -13.777 -7.561 1.00 94.00 199 ASN A O 1
ATOM 1621 N N . SER A 1 200 ? 18.745 -13.015 -5.741 1.00 95.00 200 SER A N 1
ATOM 1622 C CA . SER A 1 200 ? 18.503 -14.337 -5.146 1.00 95.00 200 SER A CA 1
ATOM 1623 C C . SER A 1 200 ? 17.337 -15.089 -5.803 1.00 95.00 200 SER A C 1
ATOM 1625 O O . SER A 1 200 ? 17.289 -16.315 -5.743 1.00 95.00 200 SER A O 1
ATOM 1627 N N . ASN A 1 201 ? 16.410 -14.377 -6.457 1.00 94.81 201 ASN A N 1
ATOM 1628 C CA . ASN A 1 201 ? 15.208 -14.938 -7.086 1.00 94.81 201 ASN A CA 1
ATOM 1629 C C . ASN A 1 201 ? 15.053 -14.474 -8.551 1.00 94.81 201 ASN A C 1
ATOM 1631 O O . ASN A 1 201 ? 14.136 -13.704 -8.870 1.00 94.81 201 ASN A O 1
ATOM 1635 N N . PRO A 1 202 ? 15.893 -14.965 -9.485 1.00 93.38 202 PRO A N 1
ATOM 1636 C CA . PRO A 1 202 ? 15.886 -14.495 -10.872 1.00 93.38 202 PRO A CA 1
ATOM 1637 C C . PRO A 1 202 ? 14.574 -14.759 -11.622 1.00 93.38 202 PRO A C 1
ATOM 1639 O O . PRO A 1 202 ? 14.232 -14.029 -12.550 1.00 93.38 202 PRO A O 1
ATOM 1642 N N . THR A 1 203 ? 13.830 -15.806 -11.255 1.00 93.94 203 THR A N 1
ATOM 1643 C CA . THR A 1 203 ? 12.515 -16.123 -11.842 1.00 93.94 203 THR A CA 1
ATOM 1644 C C . THR A 1 203 ? 11.496 -15.029 -11.533 1.00 93.94 203 THR A C 1
ATOM 1646 O O . THR A 1 203 ? 10.854 -14.513 -12.448 1.00 93.94 203 THR A O 1
ATOM 1649 N N . THR A 1 204 ? 11.414 -14.615 -10.267 1.00 94.69 204 THR A N 1
ATOM 1650 C CA . THR A 1 204 ? 10.586 -13.494 -9.810 1.00 94.69 204 THR A CA 1
ATOM 1651 C C . THR A 1 204 ? 10.996 -12.193 -10.489 1.00 94.69 204 THR A C 1
ATOM 1653 O O . THR A 1 204 ? 10.149 -11.495 -11.047 1.00 94.69 204 THR A O 1
ATOM 1656 N N . ALA A 1 205 ? 12.294 -11.886 -10.515 1.00 94.44 205 ALA A N 1
ATOM 1657 C CA . ALA A 1 205 ? 12.793 -10.659 -11.124 1.00 94.44 205 ALA A CA 1
ATOM 1658 C C . ALA A 1 205 ? 12.453 -10.581 -12.625 1.00 94.44 205 ALA A C 1
ATOM 1660 O O . ALA A 1 205 ? 11.927 -9.573 -13.097 1.00 94.44 205 ALA A O 1
ATOM 1661 N N . LYS A 1 206 ? 12.640 -11.677 -13.374 1.00 93.81 206 LYS A N 1
ATOM 1662 C CA . LYS A 1 206 ? 12.242 -11.760 -14.790 1.00 93.81 206 LYS A CA 1
ATOM 1663 C C . LYS A 1 206 ? 10.736 -11.581 -14.992 1.00 93.81 206 LYS A C 1
ATOM 1665 O O . LYS A 1 206 ? 10.348 -10.925 -15.957 1.00 93.81 206 LYS A O 1
ATOM 1670 N N . ALA A 1 207 ? 9.895 -12.119 -14.106 1.00 95.00 207 ALA A N 1
ATOM 1671 C CA . ALA A 1 207 ? 8.444 -11.926 -14.171 1.00 95.00 207 ALA A CA 1
ATOM 1672 C C . ALA A 1 207 ? 8.054 -10.449 -13.974 1.00 95.00 207 ALA A C 1
ATOM 1674 O O . ALA A 1 207 ? 7.249 -9.916 -14.742 1.00 95.00 207 ALA A O 1
ATOM 1675 N N . VAL A 1 208 ? 8.685 -9.763 -13.014 1.00 95.19 208 VAL A N 1
ATOM 1676 C CA . VAL A 1 208 ? 8.494 -8.321 -12.776 1.00 95.19 208 VAL A CA 1
ATOM 1677 C C . VAL A 1 208 ? 8.938 -7.495 -13.988 1.00 95.19 208 VAL A C 1
ATOM 1679 O O . VAL A 1 208 ? 8.191 -6.638 -14.462 1.00 95.19 208 VAL A O 1
ATOM 1682 N N . VAL A 1 209 ? 10.110 -7.784 -14.560 1.00 94.62 209 VAL A N 1
ATOM 1683 C CA . VAL A 1 209 ? 10.605 -7.087 -15.762 1.00 94.62 209 VAL A CA 1
ATOM 1684 C C . VAL A 1 209 ? 9.690 -7.327 -16.966 1.00 94.62 209 VAL A C 1
ATOM 1686 O O . VAL A 1 209 ? 9.359 -6.388 -17.693 1.00 94.62 209 VAL A O 1
ATOM 1689 N N . ALA A 1 210 ? 9.222 -8.562 -17.168 1.00 93.75 210 ALA A N 1
ATOM 1690 C CA . ALA A 1 210 ? 8.265 -8.881 -18.224 1.00 93.75 210 ALA A CA 1
ATOM 1691 C C . ALA A 1 210 ? 6.961 -8.087 -18.058 1.00 93.75 210 ALA A C 1
ATOM 1693 O O . ALA A 1 210 ? 6.445 -7.550 -19.044 1.00 93.75 210 ALA A O 1
ATOM 1694 N N . ARG A 1 211 ? 6.466 -7.945 -16.820 1.00 94.25 211 ARG A N 1
ATOM 1695 C CA . ARG A 1 211 ? 5.296 -7.116 -16.514 1.00 94.25 211 ARG A CA 1
ATOM 1696 C C . ARG A 1 211 ? 5.531 -5.650 -16.878 1.00 94.25 211 ARG A C 1
ATOM 1698 O O . ARG A 1 211 ? 4.703 -5.075 -17.580 1.00 94.25 211 ARG A O 1
ATOM 1705 N N . ALA A 1 212 ? 6.677 -5.081 -16.512 1.00 94.56 212 ALA A N 1
ATOM 1706 C CA . ALA A 1 212 ? 7.017 -3.700 -16.855 1.00 94.56 212 ALA A CA 1
ATOM 1707 C C . ALA A 1 212 ? 7.134 -3.459 -18.375 1.00 94.56 212 ALA A C 1
ATOM 1709 O O . ALA A 1 212 ? 6.736 -2.416 -18.898 1.00 94.56 212 ALA A O 1
ATOM 1710 N N . ILE A 1 213 ? 7.642 -4.438 -19.128 1.00 93.50 213 ILE A N 1
ATOM 1711 C CA . ILE A 1 213 ? 7.695 -4.361 -20.596 1.00 93.50 213 ILE A CA 1
ATOM 1712 C C . ILE A 1 213 ? 6.282 -4.388 -21.198 1.00 93.50 213 ILE A C 1
ATOM 1714 O O . ILE A 1 213 ? 6.016 -3.669 -22.167 1.00 93.50 213 ILE A O 1
ATOM 1718 N N . LEU A 1 214 ? 5.376 -5.206 -20.652 1.00 92.50 214 LEU A N 1
ATOM 1719 C CA . LEU A 1 214 ? 3.973 -5.245 -21.079 1.00 92.50 214 LEU A CA 1
ATOM 1720 C C . LEU A 1 214 ? 3.269 -3.911 -20.805 1.00 92.50 214 LEU A C 1
ATOM 1722 O O . LEU A 1 214 ? 2.638 -3.379 -21.721 1.00 92.50 214 LEU A O 1
ATOM 1726 N N . ALA A 1 215 ? 3.466 -3.342 -19.615 1.00 92.88 215 ALA A N 1
ATOM 1727 C CA . ALA A 1 215 ? 2.989 -2.013 -19.228 1.00 92.88 215 ALA A CA 1
ATOM 1728 C C . ALA A 1 215 ? 3.432 -0.932 -20.230 1.00 92.88 215 ALA A C 1
ATOM 1730 O O . ALA A 1 215 ? 2.617 -0.222 -20.826 1.00 92.88 215 ALA A O 1
ATOM 1731 N N . SER A 1 216 ? 4.731 -0.891 -20.545 1.00 93.00 216 SER A N 1
ATOM 1732 C CA . SER A 1 216 ? 5.297 0.059 -21.512 1.00 93.00 216 SER A CA 1
ATOM 1733 C C . SER A 1 216 ? 4.701 -0.087 -22.919 1.00 93.00 216 SER A C 1
ATOM 1735 O O . SER A 1 216 ? 4.378 0.908 -23.582 1.00 93.00 216 SER A O 1
ATOM 1737 N N . LYS A 1 217 ? 4.495 -1.328 -23.385 1.00 90.81 217 LYS A N 1
ATOM 1738 C CA . LYS A 1 217 ? 3.841 -1.609 -24.675 1.00 90.81 217 LYS A CA 1
ATOM 1739 C C . LYS A 1 217 ? 2.381 -1.151 -24.677 1.00 90.81 217 LYS A C 1
ATOM 1741 O O . LYS A 1 217 ? 1.966 -0.509 -25.644 1.00 90.81 217 LYS A O 1
ATOM 1746 N N . ALA A 1 218 ? 1.631 -1.428 -23.609 1.00 89.19 218 ALA A N 1
ATOM 1747 C CA . ALA A 1 218 ? 0.242 -1.000 -23.456 1.00 89.19 218 ALA A CA 1
ATOM 1748 C C . ALA A 1 218 ? 0.124 0.533 -23.437 1.00 89.19 218 ALA A C 1
ATOM 1750 O O . ALA A 1 218 ? -0.686 1.108 -24.170 1.00 89.19 218 ALA A O 1
ATOM 1751 N N . ARG A 1 219 ? 1.006 1.215 -22.696 1.00 89.25 219 ARG A N 1
ATOM 1752 C CA . ARG A 1 219 ? 1.107 2.680 -22.674 1.00 89.25 219 ARG A CA 1
ATOM 1753 C C . ARG A 1 219 ? 1.375 3.257 -24.061 1.00 89.25 219 ARG A C 1
ATOM 1755 O O . ARG A 1 219 ? 0.739 4.242 -24.441 1.00 89.25 219 ARG A O 1
ATOM 1762 N N . ARG A 1 220 ? 2.310 2.679 -24.825 1.00 87.44 220 ARG A N 1
ATOM 1763 C CA . ARG A 1 220 ? 2.625 3.151 -26.185 1.00 87.44 220 ARG A CA 1
ATOM 1764 C C . ARG A 1 220 ? 1.445 2.952 -27.133 1.00 87.44 220 ARG A C 1
ATOM 1766 O O . ARG A 1 220 ? 1.062 3.904 -27.801 1.00 87.44 220 ARG A O 1
ATOM 1773 N N . ALA A 1 221 ? 0.814 1.778 -27.106 1.00 87.12 221 ALA A N 1
ATOM 1774 C CA . ALA A 1 221 ? -0.382 1.501 -27.901 1.00 87.12 221 ALA A CA 1
ATOM 1775 C C . ALA A 1 221 ? -1.535 2.472 -27.581 1.00 87.12 221 ALA A C 1
ATOM 1777 O O . ALA A 1 221 ? -2.171 2.995 -28.494 1.00 87.12 221 ALA A O 1
ATOM 1778 N N . SER A 1 222 ? -1.763 2.778 -26.298 1.00 85.50 222 SER A N 1
ATOM 1779 C CA . SER A 1 222 ? -2.769 3.758 -25.867 1.00 85.50 222 SER A CA 1
ATOM 1780 C C . SER A 1 222 ? -2.447 5.175 -26.364 1.00 85.50 222 SER A C 1
ATOM 1782 O O . SER A 1 222 ? -3.310 5.856 -26.921 1.00 85.50 222 SER A O 1
ATOM 1784 N N . ARG A 1 223 ? -1.183 5.612 -26.255 1.00 84.12 223 ARG A N 1
ATOM 1785 C CA . ARG A 1 223 ? -0.737 6.912 -26.791 1.00 84.12 223 ARG A CA 1
ATOM 1786 C C . ARG A 1 223 ? -0.923 7.002 -28.304 1.00 84.12 223 ARG A C 1
ATOM 1788 O O . ARG A 1 223 ? -1.436 8.013 -28.781 1.00 84.12 223 ARG A O 1
ATOM 1795 N N . ASP A 1 224 ? -0.553 5.958 -29.037 1.00 84.25 224 ASP A N 1
ATOM 1796 C CA . ASP A 1 224 ? -0.716 5.905 -30.490 1.00 84.25 224 ASP A CA 1
ATOM 1797 C C . ASP A 1 224 ? -2.199 5.958 -30.874 1.00 84.25 224 ASP A C 1
ATOM 1799 O O . ASP A 1 224 ? -2.570 6.727 -31.760 1.00 84.25 224 ASP A O 1
ATOM 1803 N N . ALA A 1 225 ? -3.073 5.243 -30.157 1.00 80.31 225 ALA A N 1
ATOM 1804 C CA . ALA A 1 225 ? -4.519 5.312 -30.361 1.00 80.31 225 ALA A CA 1
ATOM 1805 C C . ALA A 1 225 ? -5.070 6.734 -30.142 1.00 80.31 225 ALA A C 1
ATOM 1807 O O . ALA A 1 225 ? -5.798 7.252 -30.992 1.00 80.31 225 ALA A O 1
ATOM 1808 N N . VAL A 1 226 ? -4.675 7.412 -29.057 1.00 80.06 226 VAL A N 1
ATOM 1809 C CA . VAL A 1 226 ? -5.088 8.801 -28.778 1.00 80.06 226 VAL A CA 1
ATOM 1810 C C . VAL A 1 226 ? -4.574 9.767 -29.851 1.00 80.06 226 VAL A C 1
ATOM 1812 O O . VAL A 1 226 ? -5.312 10.653 -30.285 1.00 80.06 226 VAL A O 1
ATOM 1815 N N . LEU A 1 227 ? -3.331 9.607 -30.316 1.00 78.25 227 LEU A N 1
ATOM 1816 C CA . LEU A 1 227 ? -2.762 10.434 -31.387 1.00 78.25 227 LEU A CA 1
ATOM 1817 C C . LEU A 1 227 ? -3.464 10.205 -32.730 1.00 78.25 227 LEU A C 1
ATOM 1819 O O . LEU A 1 227 ? -3.720 11.171 -33.449 1.00 78.25 227 LEU A O 1
ATOM 1823 N N . GLN A 1 228 ? -3.813 8.960 -33.061 1.00 73.94 228 GLN A N 1
ATOM 1824 C CA . GLN A 1 228 ? -4.587 8.630 -34.261 1.00 73.94 228 GLN A CA 1
ATOM 1825 C C . GLN A 1 228 ? -5.983 9.259 -34.221 1.00 73.94 228 GLN A C 1
ATOM 1827 O O . GLN A 1 228 ? -6.429 9.815 -35.224 1.00 73.94 228 GLN A O 1
ATOM 1832 N N . VAL A 1 229 ? -6.649 9.249 -33.061 1.00 72.38 229 VAL A N 1
ATOM 1833 C CA . VAL A 1 229 ? -7.927 9.955 -32.873 1.00 72.38 229 VAL A CA 1
ATOM 1834 C C . VAL A 1 229 ? -7.741 11.463 -33.050 1.00 72.38 229 VAL A C 1
ATOM 1836 O O . VAL A 1 229 ? -8.464 12.051 -33.848 1.00 72.38 229 VAL A O 1
ATOM 1839 N N . LYS A 1 230 ? -6.739 12.081 -32.403 1.00 62.59 230 LYS A N 1
ATOM 1840 C CA . LYS A 1 230 ? -6.449 13.527 -32.527 1.00 62.59 230 LYS A CA 1
ATOM 1841 C C . LYS A 1 230 ? -6.132 13.966 -33.958 1.00 62.59 230 LYS A C 1
ATOM 1843 O O . LYS A 1 230 ? -6.569 15.030 -34.382 1.00 62.59 230 LYS A O 1
ATOM 1848 N N . ARG A 1 231 ? -5.389 13.152 -34.715 1.00 59.88 231 ARG A N 1
ATOM 1849 C CA . ARG A 1 231 ? -5.112 13.412 -36.139 1.00 59.88 231 ARG A CA 1
ATOM 1850 C C . ARG A 1 231 ? -6.387 13.372 -36.982 1.00 59.88 231 ARG A C 1
ATOM 1852 O O . ARG A 1 231 ? -6.517 14.171 -37.901 1.00 59.88 231 ARG A O 1
ATOM 1859 N N . LYS A 1 232 ? -7.337 12.490 -36.653 1.00 57.84 232 LYS A N 1
ATOM 1860 C CA . LYS A 1 232 ? -8.646 12.415 -37.322 1.00 57.84 232 LYS A CA 1
ATOM 1861 C C . LYS A 1 232 ? -9.598 13.552 -36.922 1.00 57.84 232 LYS A C 1
ATOM 1863 O O . LYS A 1 232 ? -10.441 13.922 -37.729 1.00 57.84 232 LYS A O 1
ATOM 1868 N N . THR A 1 233 ? -9.470 14.126 -35.723 1.00 52.41 233 THR A N 1
ATOM 1869 C CA . THR A 1 233 ? -10.341 15.213 -35.224 1.00 52.41 233 THR A CA 1
ATOM 1870 C C . THR A 1 233 ? -9.842 16.632 -35.503 1.00 52.41 233 THR A C 1
ATOM 1872 O O . THR A 1 233 ? -10.534 17.586 -35.154 1.00 52.41 233 THR A O 1
ATOM 1875 N N . ALA A 1 234 ? -8.708 16.811 -36.188 1.00 50.19 234 ALA A N 1
ATOM 1876 C CA . ALA A 1 234 ? -8.141 18.128 -36.508 1.00 50.19 234 ALA A CA 1
ATOM 1877 C C . ALA A 1 234 ? -9.031 19.038 -37.397 1.00 50.19 234 ALA A C 1
ATOM 1879 O O . ALA A 1 234 ? -8.643 20.168 -37.674 1.00 50.19 234 ALA A O 1
ATOM 1880 N N . VAL A 1 235 ? -10.218 18.584 -37.828 1.00 50.91 235 VAL A N 1
ATOM 1881 C CA . VAL A 1 235 ? -11.137 19.331 -38.712 1.00 50.91 235 VAL A CA 1
ATOM 1882 C C . VAL A 1 235 ? -12.426 19.817 -38.015 1.00 50.91 235 VAL A C 1
ATOM 1884 O O . VAL A 1 235 ? -13.246 20.464 -38.655 1.00 50.91 235 VAL A O 1
ATOM 1887 N N . SER A 1 236 ? -12.645 19.613 -36.708 1.00 49.50 236 SER A N 1
ATOM 1888 C CA . SER A 1 236 ? -13.884 20.107 -36.069 1.00 49.50 236 SER A CA 1
ATOM 1889 C C . SER A 1 236 ? -13.646 21.022 -34.869 1.00 49.50 236 SER A C 1
ATOM 1891 O O . SER A 1 236 ? -13.399 20.564 -33.759 1.00 49.50 236 SER A O 1
ATOM 1893 N N . HIS A 1 237 ? -13.868 22.323 -35.071 1.00 51.25 237 HIS A N 1
ATOM 1894 C CA . HIS A 1 237 ? -14.015 23.340 -34.017 1.00 51.25 237 HIS A CA 1
ATOM 1895 C C . HIS A 1 237 ? -15.247 23.144 -33.104 1.00 51.25 237 HIS A C 1
ATOM 1897 O O . HIS A 1 237 ? -15.515 23.986 -32.250 1.00 51.25 237 HIS A O 1
ATOM 1903 N N . ARG A 1 238 ? -16.002 22.049 -33.251 1.00 52.75 238 ARG A N 1
ATOM 1904 C CA . ARG A 1 238 ? -17.074 21.665 -32.327 1.00 52.75 238 ARG A CA 1
ATOM 1905 C C . ARG A 1 238 ? -16.681 20.389 -31.593 1.00 52.75 238 ARG A C 1
ATOM 1907 O O . ARG A 1 238 ? -16.458 19.356 -32.223 1.00 52.75 238 ARG A O 1
ATOM 1914 N N . LEU A 1 239 ? -16.625 20.474 -30.264 1.00 56.03 239 LEU A N 1
ATOM 1915 C CA . LEU A 1 239 ? -16.688 19.330 -29.355 1.00 56.03 239 LEU A CA 1
ATOM 1916 C C . LEU A 1 239 ? -18.037 18.638 -29.571 1.00 56.03 239 LEU A C 1
ATOM 1918 O O . LEU A 1 239 ? -19.021 18.921 -28.905 1.00 56.03 239 LEU A O 1
ATOM 1922 N N . ASN A 1 240 ? -18.112 17.763 -30.563 1.00 55.03 240 ASN A N 1
ATOM 1923 C CA . ASN A 1 240 ? -19.340 17.049 -30.851 1.00 55.03 240 ASN A CA 1
ATOM 1924 C C . ASN A 1 240 ? -19.382 15.789 -29.977 1.00 55.03 240 ASN A C 1
ATOM 1926 O O . ASN A 1 240 ? -18.854 14.744 -30.353 1.00 55.03 240 ASN A O 1
ATOM 1930 N N . LEU A 1 241 ? -20.044 15.897 -28.822 1.00 64.75 241 LEU A N 1
ATOM 1931 C CA . LEU A 1 241 ? -20.750 14.796 -28.154 1.00 64.75 241 LEU A CA 1
ATOM 1932 C C . LEU A 1 241 ? -22.253 14.932 -28.482 1.00 64.75 241 LEU A C 1
ATOM 1934 O O . LEU A 1 241 ? -23.052 15.221 -27.585 1.00 64.75 241 LEU A O 1
ATOM 1938 N N . PRO A 1 242 ? -22.662 14.796 -29.762 1.00 62.22 242 PRO A N 1
ATOM 1939 C CA . PRO A 1 242 ? -24.009 15.147 -30.186 1.00 62.22 242 PRO A CA 1
ATOM 1940 C C . PRO A 1 242 ? -25.008 14.237 -29.475 1.00 62.22 242 PRO A C 1
ATOM 1942 O O . PRO A 1 242 ? -24.872 13.013 -29.507 1.00 62.22 242 PRO A O 1
ATOM 1945 N N . GLY A 1 243 ? -25.989 14.839 -28.807 1.00 66.88 243 GLY A N 1
ATOM 1946 C CA . GLY A 1 243 ? -27.042 14.114 -28.096 1.00 66.88 243 GLY A CA 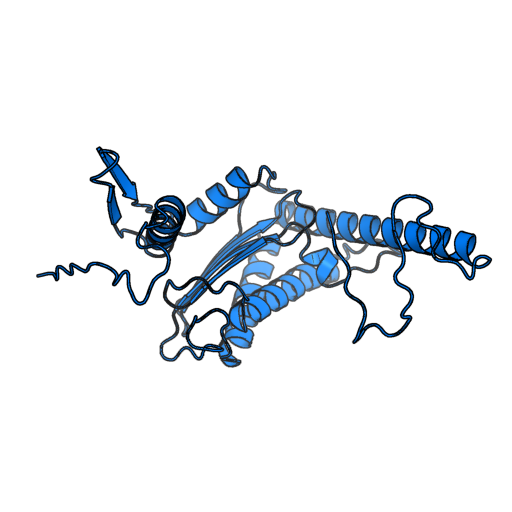1
ATOM 1947 C C . GLY A 1 243 ? -26.632 13.484 -26.760 1.00 66.88 243 GLY A C 1
ATOM 1948 O O . GLY A 1 243 ? -27.472 12.837 -26.143 1.00 66.88 243 GLY A O 1
ATOM 1949 N N . LYS A 1 244 ? -25.383 13.655 -26.297 1.00 77.94 244 LYS A N 1
ATOM 1950 C CA . LYS A 1 244 ? -24.942 13.199 -24.961 1.00 77.94 244 LYS A CA 1
ATOM 1951 C C . LYS A 1 244 ? -24.574 14.337 -24.021 1.00 77.94 244 LYS A C 1
ATOM 1953 O O . LYS A 1 244 ? -24.792 14.212 -22.823 1.00 77.94 244 LYS A O 1
ATOM 1958 N N . LEU A 1 245 ? -24.004 15.414 -24.554 1.00 80.50 245 LEU A N 1
ATOM 1959 C CA . LEU A 1 245 ? -23.686 16.608 -23.785 1.00 80.50 245 LEU A CA 1
ATOM 1960 C C . LEU A 1 245 ? -24.654 17.722 -24.180 1.00 80.50 245 LEU A C 1
ATOM 1962 O O . LEU A 1 245 ? -24.790 18.034 -25.363 1.00 80.50 245 LEU A O 1
ATOM 1966 N N . ALA A 1 246 ? -25.331 18.293 -23.187 1.00 82.50 246 ALA A N 1
ATOM 1967 C CA . ALA A 1 246 ? -26.058 19.544 -23.336 1.00 82.50 246 ALA A CA 1
ATOM 1968 C C . ALA A 1 246 ? -25.121 20.677 -22.903 1.00 82.50 246 ALA A C 1
ATOM 1970 O O . ALA A 1 246 ? -24.842 20.830 -21.715 1.00 82.50 246 ALA A O 1
ATOM 1971 N N . ASP A 1 247 ? -24.587 21.420 -23.872 1.00 81.25 247 ASP A N 1
ATOM 1972 C CA . ASP A 1 247 ? -23.668 22.525 -23.597 1.00 81.25 247 ASP A CA 1
ATOM 1973 C C . ASP A 1 247 ? -24.398 23.699 -22.926 1.00 81.25 247 ASP A C 1
ATOM 1975 O O . ASP A 1 247 ? -25.531 24.035 -23.277 1.00 81.25 247 ASP A O 1
ATOM 1979 N N . CYS A 1 248 ? -23.735 24.351 -21.968 1.00 84.19 248 CYS A N 1
ATOM 1980 C CA . CYS A 1 248 ? -24.211 25.602 -21.382 1.00 84.19 248 CYS A CA 1
ATOM 1981 C C . CYS A 1 248 ? -23.826 26.807 -22.257 1.00 84.19 248 CYS A C 1
ATOM 1983 O O . CYS A 1 248 ? -22.821 26.777 -22.963 1.00 84.19 248 CYS A O 1
ATOM 1985 N N . GLU A 1 249 ? -24.562 27.917 -22.149 1.00 84.06 249 GLU A N 1
ATOM 1986 C CA . GLU A 1 249 ? -24.293 29.130 -22.943 1.00 84.06 249 GLU A CA 1
ATOM 1987 C C . GLU A 1 249 ? -22.938 29.792 -22.628 1.00 84.06 249 GLU A C 1
ATOM 1989 O O . GLU A 1 249 ? -22.358 30.479 -23.470 1.00 84.06 249 GLU A O 1
ATOM 1994 N N . SER A 1 250 ? -22.413 29.609 -21.411 1.00 85.62 250 SER A N 1
ATOM 1995 C CA . SER A 1 250 ? -21.151 30.227 -21.003 1.00 85.62 250 SER A CA 1
ATOM 1996 C C . SER A 1 250 ? -19.938 29.411 -21.443 1.00 85.62 250 SER A C 1
ATOM 1998 O O . SER A 1 250 ? -19.843 28.217 -21.179 1.00 85.62 250 SER A O 1
ATOM 2000 N N . THR A 1 251 ? -18.943 30.088 -22.017 1.00 82.19 251 THR A N 1
ATOM 2001 C CA . THR A 1 251 ? -17.640 29.505 -22.380 1.00 82.19 251 THR A CA 1
ATOM 2002 C C . THR A 1 251 ? -16.575 29.672 -21.293 1.00 82.19 251 THR A C 1
ATOM 2004 O O . THR A 1 251 ? -15.421 29.295 -21.497 1.00 82.19 251 THR A O 1
ATOM 2007 N N . ARG A 1 252 ? -16.920 30.261 -20.136 1.00 86.19 252 ARG A N 1
ATOM 2008 C CA . ARG A 1 252 ? -15.981 30.510 -19.030 1.00 86.19 252 ARG A CA 1
ATOM 2009 C C . ARG A 1 252 ? -16.022 29.353 -18.024 1.00 86.19 252 ARG A C 1
ATOM 2011 O O . ARG A 1 252 ? -16.972 29.310 -17.249 1.00 86.19 252 ARG A O 1
ATOM 2018 N N . PRO A 1 253 ? -14.963 28.524 -17.894 1.00 86.00 253 PRO A N 1
ATOM 2019 C CA . PRO A 1 253 ? -14.968 27.371 -16.985 1.00 86.00 253 PRO A CA 1
ATOM 2020 C C . PRO A 1 253 ? -15.265 27.727 -15.525 1.00 86.00 253 PRO A C 1
ATOM 2022 O O . PRO A 1 253 ? -15.910 26.967 -14.825 1.00 86.00 253 PRO A O 1
ATOM 2025 N N . ALA A 1 254 ? -14.853 28.915 -15.071 1.00 90.69 254 ALA A N 1
ATOM 2026 C CA . ALA A 1 254 ? -15.117 29.391 -13.710 1.00 90.69 254 ALA A CA 1
ATOM 2027 C C . ALA A 1 254 ? -16.601 29.694 -13.410 1.00 90.69 254 ALA A C 1
ATOM 2029 O O . ALA A 1 254 ? -16.937 29.961 -12.261 1.00 90.69 254 ALA A O 1
ATOM 2030 N N . LYS A 1 255 ? -17.467 29.739 -14.431 1.00 88.19 255 LYS A N 1
ATOM 2031 C CA . LYS A 1 255 ? -18.914 29.988 -14.309 1.00 88.19 255 LYS A CA 1
ATOM 2032 C C . LYS A 1 255 ? -19.762 28.843 -14.871 1.00 88.19 255 LYS A C 1
ATOM 2034 O O . LYS A 1 255 ? -20.983 28.954 -14.877 1.00 88.19 255 LYS A O 1
ATOM 2039 N N . SER A 1 256 ? -19.117 27.803 -15.389 1.00 90.44 256 SER A N 1
ATOM 2040 C CA . SER A 1 256 ? -19.776 26.661 -16.004 1.00 90.44 256 SER A CA 1
ATOM 2041 C C . SER A 1 256 ? -19.673 25.474 -15.061 1.00 90.44 256 SER A C 1
ATOM 2043 O O . SER A 1 256 ? -18.608 25.201 -14.511 1.00 90.44 256 SER A O 1
ATOM 2045 N N . GLU A 1 257 ? -20.772 24.753 -14.904 1.00 89.56 257 GLU A N 1
ATOM 2046 C CA . GLU A 1 257 ? -20.839 23.540 -14.098 1.00 89.56 257 GLU A CA 1
ATOM 2047 C C . GLU A 1 257 ? -21.161 22.357 -15.010 1.00 89.56 257 GLU A C 1
ATOM 2049 O O . GLU A 1 257 ? -21.963 22.474 -15.938 1.00 89.56 257 GLU A O 1
ATOM 2054 N N . LEU A 1 258 ? -20.511 21.219 -14.763 1.00 88.31 258 LEU A N 1
ATOM 2055 C CA . LEU A 1 258 ? -20.759 19.975 -15.483 1.00 88.31 258 LEU A CA 1
ATOM 2056 C C . LEU A 1 258 ? -21.490 19.007 -14.558 1.00 88.31 258 LEU A C 1
ATOM 2058 O O . LEU A 1 258 ? -20.944 18.586 -13.539 1.00 88.31 258 LEU A O 1
ATOM 2062 N N . PHE A 1 259 ? -22.697 18.617 -14.951 1.00 85.88 259 PHE A N 1
ATOM 2063 C CA . PHE A 1 259 ? -23.477 17.603 -14.254 1.00 85.88 259 PHE A CA 1
ATOM 2064 C C . PHE A 1 259 ? -23.299 16.255 -14.955 1.00 85.88 259 PHE A C 1
ATOM 2066 O O . PHE A 1 259 ? -23.533 16.138 -16.156 1.00 85.88 259 PHE A O 1
ATOM 2073 N N . ILE A 1 260 ? -22.876 15.241 -14.200 1.00 84.81 260 ILE A N 1
ATOM 2074 C CA . ILE A 1 260 ? -22.851 13.846 -14.650 1.00 84.81 260 ILE A CA 1
ATOM 2075 C C . ILE A 1 260 ? -24.057 13.173 -13.996 1.00 84.81 260 ILE A C 1
ATOM 2077 O O . ILE A 1 260 ? -24.039 12.932 -12.788 1.00 84.81 260 ILE A O 1
ATOM 2081 N N . VAL A 1 261 ? -25.108 12.963 -14.790 1.00 77.50 261 VAL A N 1
ATOM 2082 C CA . VAL A 1 261 ? -26.403 12.399 -14.371 1.00 77.50 261 VAL A CA 1
ATOM 2083 C C . VAL A 1 261 ? -26.575 10.958 -14.822 1.00 77.50 261 VAL A C 1
ATOM 2085 O O . VAL A 1 261 ? -26.062 10.615 -15.913 1.00 77.50 261 VAL A O 1
#